Protein AF-A0A9X8VMH7-F1 (afdb_monomer)

Radius of gyration: 44.3 Å; Cα contacts (8 Å, |Δi|>4): 284; chains: 1; bounding box: 101×79×102 Å

Structure (mmCIF, N/CA/C/O backbone):
data_AF-A0A9X8VMH7-F1
#
_entry.id   AF-A0A9X8VMH7-F1
#
loop_
_atom_site.group_PDB
_atom_site.id
_atom_site.type_symbol
_atom_site.label_atom_id
_atom_site.label_alt_id
_atom_site.label_comp_id
_atom_site.label_asym_id
_atom_site.label_entity_id
_atom_site.label_seq_id
_atom_site.pdbx_PDB_ins_code
_atom_site.Cartn_x
_atom_site.Cartn_y
_atom_site.Cartn_z
_atom_site.occupancy
_atom_site.B_iso_or_equiv
_atom_site.auth_seq_id
_atom_site.auth_comp_id
_atom_site.auth_asym_id
_atom_site.auth_atom_id
_atom_site.pdbx_PDB_model_num
ATOM 1 N N . MET A 1 1 ? 57.564 14.400 10.736 1.00 52.72 1 MET A N 1
ATOM 2 C CA . MET A 1 1 ? 56.240 14.665 11.359 1.00 52.72 1 MET A CA 1
ATOM 3 C C . MET A 1 1 ? 55.939 13.750 12.547 1.00 52.72 1 MET A C 1
ATOM 5 O O . MET A 1 1 ? 55.392 14.249 13.519 1.00 52.72 1 MET A O 1
ATOM 9 N N . MET A 1 2 ? 56.330 12.467 12.530 1.00 54.72 2 MET A N 1
ATOM 10 C CA . MET A 1 2 ? 56.112 11.547 13.665 1.00 54.72 2 MET A CA 1
ATOM 11 C C . MET A 1 2 ? 56.965 11.857 14.913 1.00 54.72 2 MET A C 1
ATOM 13 O O . MET A 1 2 ? 56.503 11.637 16.031 1.00 54.72 2 MET A O 1
ATOM 17 N N . ASP A 1 3 ? 58.154 12.448 14.759 1.00 58.66 3 ASP A N 1
ATOM 18 C CA . ASP A 1 3 ? 59.008 12.795 15.911 1.00 58.66 3 ASP A CA 1
ATOM 19 C C . ASP A 1 3 ? 58.529 14.044 16.669 1.00 58.66 3 ASP A C 1
ATOM 21 O O . ASP A 1 3 ? 58.628 14.101 17.895 1.00 58.66 3 ASP A O 1
ATOM 25 N N . ASN A 1 4 ? 57.878 14.991 15.980 1.00 57.69 4 ASN A N 1
ATOM 26 C CA . ASN A 1 4 ? 57.238 16.148 16.622 1.00 57.69 4 ASN A CA 1
ATOM 27 C C . ASN A 1 4 ? 55.985 15.751 17.423 1.00 57.69 4 ASN A C 1
ATOM 29 O O . ASN A 1 4 ? 55.684 16.381 18.433 1.00 57.69 4 ASN A O 1
ATOM 33 N N . LEU A 1 5 ? 55.288 14.678 17.026 1.00 58.44 5 LEU A N 1
ATOM 34 C CA . LEU A 1 5 ? 54.174 14.101 17.792 1.00 58.44 5 LEU A CA 1
ATOM 35 C C . LEU A 1 5 ? 54.659 13.412 19.079 1.00 58.44 5 LEU A C 1
ATOM 37 O O . LEU A 1 5 ? 54.017 13.535 20.121 1.00 58.44 5 LEU A O 1
ATOM 41 N N . ARG A 1 6 ? 55.822 12.747 19.043 1.00 62.31 6 ARG A N 1
ATOM 42 C CA . ARG A 1 6 ? 56.441 12.136 20.234 1.00 62.31 6 ARG A CA 1
ATOM 43 C C . ARG A 1 6 ? 57.025 13.167 21.202 1.00 62.31 6 ARG A C 1
ATOM 45 O O . ARG A 1 6 ? 56.882 12.997 22.410 1.00 62.31 6 ARG A O 1
ATOM 52 N N . ALA A 1 7 ? 57.623 14.248 20.697 1.00 61.59 7 ALA A N 1
ATOM 53 C CA . ALA A 1 7 ? 58.115 15.343 21.535 1.00 61.59 7 ALA A CA 1
ATOM 54 C C . ALA A 1 7 ? 56.967 16.139 22.192 1.00 61.59 7 ALA A C 1
ATOM 56 O O . ALA A 1 7 ? 57.056 16.492 23.368 1.00 61.59 7 ALA A O 1
ATOM 57 N N . ALA A 1 8 ? 55.851 16.347 21.481 1.00 56.38 8 ALA A N 1
ATOM 58 C CA . ALA A 1 8 ? 54.661 17.009 22.023 1.00 56.38 8 ALA A CA 1
ATOM 59 C C . ALA A 1 8 ? 53.926 16.171 23.089 1.00 56.38 8 ALA A C 1
ATOM 61 O O . ALA A 1 8 ? 53.371 16.735 24.032 1.00 56.38 8 ALA A O 1
ATOM 62 N N . ALA A 1 9 ? 53.963 14.835 22.997 1.00 58.50 9 ALA A N 1
ATOM 63 C CA . ALA A 1 9 ? 53.326 13.926 23.959 1.00 58.50 9 ALA A CA 1
ATOM 64 C C . ALA A 1 9 ? 53.910 14.005 25.387 1.00 58.50 9 ALA A C 1
ATOM 66 O O . ALA A 1 9 ? 53.243 13.627 26.354 1.00 58.50 9 ALA A O 1
ATOM 67 N N . ASN A 1 10 ? 55.136 14.523 25.543 1.00 65.00 10 ASN A N 1
ATOM 68 C CA . ASN A 1 10 ? 55.777 14.707 26.848 1.00 65.00 10 ASN A CA 1
ATOM 69 C C . ASN A 1 10 ? 55.554 16.094 27.471 1.00 65.00 10 ASN A C 1
ATOM 71 O O . ASN A 1 10 ? 55.953 16.311 28.616 1.00 65.00 10 ASN A O 1
ATOM 75 N N . HIS A 1 11 ? 54.877 17.012 26.775 1.00 76.19 11 HIS A N 1
ATOM 76 C CA . HIS A 1 11 ? 54.548 18.324 27.321 1.00 76.19 11 HIS A CA 1
ATOM 77 C C . HIS A 1 11 ? 53.364 18.213 28.295 1.00 76.19 11 HIS A C 1
ATOM 79 O O . HIS A 1 11 ? 52.308 17.680 27.951 1.00 76.19 11 HIS A O 1
ATOM 85 N N . VAL A 1 12 ? 53.515 18.742 29.515 1.00 78.00 12 VAL A N 1
ATOM 86 C CA . VAL A 1 12 ? 52.496 18.669 30.587 1.00 78.00 12 VAL A CA 1
ATOM 87 C C . VAL A 1 12 ? 51.131 19.192 30.118 1.00 78.00 12 VAL A C 1
ATOM 89 O O . VAL A 1 12 ? 50.101 18.599 30.420 1.00 78.00 12 VAL A O 1
ATOM 92 N N . VAL A 1 13 ? 51.127 20.245 29.297 1.00 77.44 13 VAL A N 1
ATOM 93 C CA . VAL A 1 13 ? 49.917 20.843 28.708 1.00 77.44 13 VAL A CA 1
ATOM 94 C C . VAL A 1 13 ? 49.127 19.841 27.855 1.00 77.44 13 VAL A C 1
ATOM 96 O O . VAL A 1 13 ? 47.905 19.781 27.957 1.00 77.44 13 VAL A O 1
ATOM 99 N N . LEU A 1 14 ? 49.804 19.001 27.064 1.00 78.31 14 LEU A N 1
ATOM 100 C CA . LEU A 1 14 ? 49.136 18.003 26.226 1.00 78.31 14 LEU A CA 1
ATOM 101 C C . LEU A 1 14 ? 48.523 16.882 27.077 1.00 78.31 14 LEU A C 1
ATOM 103 O O . LEU A 1 14 ? 47.429 16.414 26.776 1.00 78.31 14 LEU A O 1
ATOM 107 N N . LYS A 1 15 ? 49.187 16.496 28.177 1.00 79.12 15 LYS A N 1
ATOM 108 C CA . LYS A 1 15 ? 48.654 15.519 29.142 1.00 79.12 15 LYS A CA 1
ATOM 109 C C . LYS A 1 15 ? 47.392 16.037 29.835 1.00 79.12 15 LYS A C 1
ATOM 111 O O . LYS A 1 15 ? 46.471 15.256 30.037 1.00 79.12 15 LYS A O 1
ATOM 116 N N . ILE A 1 16 ? 47.320 17.335 30.139 1.00 84.25 16 ILE A N 1
ATOM 117 C CA . ILE A 1 16 ? 46.121 17.968 30.716 1.00 84.25 16 ILE A CA 1
ATOM 118 C C . ILE A 1 16 ? 44.967 17.978 29.705 1.00 84.25 16 ILE A C 1
ATOM 120 O O . ILE A 1 16 ? 43.848 17.618 30.060 1.00 84.25 16 ILE A O 1
ATOM 124 N N . ILE A 1 17 ? 45.227 18.329 28.441 1.00 83.06 17 ILE A N 1
ATOM 125 C CA . ILE A 1 17 ? 44.200 18.317 27.383 1.00 83.06 17 ILE A CA 1
ATOM 126 C C . ILE A 1 17 ? 43.703 16.891 27.122 1.00 83.06 17 ILE A C 1
ATOM 128 O O . ILE A 1 17 ? 42.499 16.663 27.057 1.00 83.06 17 ILE A O 1
ATOM 132 N N . LEU A 1 18 ? 44.609 15.915 27.026 1.00 81.94 18 LEU A N 1
ATOM 133 C CA . LEU A 1 18 ? 44.241 14.514 26.833 1.00 81.94 18 LEU A CA 1
ATOM 134 C C . LEU A 1 18 ? 43.447 13.981 28.033 1.00 81.94 18 LEU A C 1
ATOM 136 O O . LEU A 1 18 ? 42.448 13.295 27.845 1.00 81.94 18 LEU A O 1
ATOM 140 N N . ALA A 1 19 ? 43.841 14.345 29.258 1.00 81.81 19 ALA A N 1
ATOM 141 C CA . ALA A 1 19 ? 43.100 14.007 30.468 1.00 81.81 19 ALA A CA 1
ATOM 142 C C . ALA A 1 19 ? 41.704 14.641 30.474 1.00 81.81 19 ALA A C 1
ATOM 144 O O . ALA A 1 19 ? 40.757 13.961 30.839 1.00 81.81 19 ALA A O 1
ATOM 145 N N . LEU A 1 20 ? 41.543 15.887 30.015 1.00 86.56 20 LEU A N 1
ATOM 146 C CA . LEU A 1 20 ? 40.235 16.538 29.872 1.00 86.56 20 LEU A CA 1
ATOM 147 C C . LEU A 1 20 ? 39.362 15.888 28.793 1.00 86.56 20 LEU A C 1
ATOM 149 O O . LEU A 1 20 ? 38.160 15.758 28.998 1.00 86.56 20 LEU A O 1
ATOM 153 N N . ILE A 1 21 ? 39.940 15.445 27.673 1.00 83.25 21 ILE A N 1
ATOM 154 C CA . ILE A 1 21 ? 39.213 14.702 26.631 1.00 83.25 21 ILE A CA 1
ATOM 155 C C . ILE A 1 21 ? 38.775 13.336 27.164 1.00 83.25 21 ILE A C 1
ATOM 157 O O . ILE A 1 21 ? 37.617 12.963 27.012 1.00 83.25 21 ILE A O 1
ATOM 161 N N . ILE A 1 22 ? 39.665 12.607 27.837 1.00 83.06 22 ILE A N 1
ATOM 162 C CA . ILE A 1 22 ? 39.338 11.318 28.457 1.00 83.06 22 ILE A CA 1
ATOM 163 C C . ILE A 1 22 ? 38.267 11.511 29.538 1.00 83.06 22 ILE A C 1
ATOM 165 O O . ILE A 1 22 ? 37.280 10.784 29.555 1.00 83.06 22 ILE A O 1
ATOM 169 N N . LEU A 1 23 ? 38.412 12.522 30.399 1.00 84.00 23 LEU A N 1
ATOM 170 C CA . LEU A 1 23 ? 37.440 12.846 31.442 1.00 84.00 23 LEU A CA 1
ATOM 171 C C . LEU A 1 23 ? 36.092 13.261 30.839 1.00 84.00 23 LEU A C 1
ATOM 173 O O . LEU A 1 23 ? 35.056 12.859 31.352 1.00 84.00 23 LEU A O 1
ATOM 177 N N . SER A 1 24 ? 36.099 13.994 29.723 1.00 80.62 24 SER A N 1
ATOM 178 C CA . SER A 1 24 ? 34.908 14.320 28.934 1.00 80.62 24 SER A CA 1
ATOM 179 C C . SER A 1 24 ? 34.228 13.059 28.402 1.00 80.62 24 SER A C 1
ATOM 181 O O . SER A 1 24 ? 33.032 12.899 28.608 1.00 80.62 24 SER A O 1
ATOM 183 N N . PHE A 1 25 ? 34.965 12.114 27.812 1.00 76.06 25 PHE A N 1
ATOM 184 C CA . PHE A 1 25 ? 34.417 10.833 27.344 1.00 76.06 25 PHE A CA 1
ATOM 185 C C . PHE A 1 25 ? 33.856 9.965 28.484 1.00 76.06 25 PHE A C 1
ATOM 187 O O . PHE A 1 25 ? 32.865 9.257 28.290 1.00 76.06 25 PHE A O 1
ATOM 194 N N . VAL A 1 26 ? 34.455 10.042 29.679 1.00 75.25 26 VAL A N 1
ATOM 195 C CA . VAL A 1 26 ? 33.976 9.353 30.889 1.00 75.25 26 VAL A CA 1
ATOM 196 C C . VAL A 1 26 ? 32.723 10.031 31.461 1.00 75.25 26 VAL A C 1
ATOM 198 O O . VAL A 1 26 ? 31.771 9.339 31.806 1.00 75.25 26 VAL A O 1
ATOM 201 N N . LEU A 1 27 ? 32.679 11.368 31.510 1.00 68.69 27 LEU A N 1
ATOM 202 C CA . LEU A 1 27 ? 31.535 12.154 32.004 1.00 68.69 27 LEU A CA 1
ATOM 203 C C . LEU A 1 27 ? 30.349 12.183 31.026 1.00 68.69 27 LEU A C 1
ATOM 205 O O . LEU A 1 27 ? 29.209 12.274 31.469 1.00 68.69 27 LEU A O 1
ATOM 209 N N . THR A 1 28 ? 30.594 12.091 29.715 1.00 64.50 28 THR A N 1
ATOM 210 C CA . THR A 1 28 ? 29.552 12.054 28.668 1.00 64.50 28 THR A CA 1
ATOM 211 C C . THR A 1 28 ? 29.065 10.638 28.342 1.00 64.50 28 THR A C 1
ATOM 213 O O . THR A 1 28 ? 28.121 10.479 27.573 1.00 64.50 28 THR A O 1
ATOM 216 N N . GLY A 1 29 ? 29.650 9.602 28.959 1.00 53.38 29 GLY A N 1
ATOM 217 C CA . GLY A 1 29 ? 29.079 8.252 28.964 1.00 53.38 29 GLY A CA 1
ATOM 218 C C . GLY A 1 29 ? 29.323 7.419 27.703 1.00 53.38 29 GLY A C 1
ATOM 219 O O . GLY A 1 29 ? 28.604 6.450 27.468 1.00 53.38 29 GLY A O 1
ATOM 220 N N . VAL A 1 30 ? 30.354 7.718 26.907 1.00 56.62 30 VAL A N 1
ATOM 221 C CA . VAL A 1 30 ? 30.644 6.963 25.667 1.00 56.62 30 VAL A CA 1
ATOM 222 C C . VAL A 1 30 ? 31.065 5.507 25.956 1.00 56.62 30 VAL A C 1
ATOM 224 O O . VAL A 1 30 ? 30.927 4.630 25.105 1.00 56.62 30 VAL A O 1
ATOM 227 N N . GLY A 1 31 ? 31.489 5.203 27.190 1.00 47.62 31 GLY A N 1
ATOM 228 C CA . GLY A 1 31 ? 31.756 3.835 27.653 1.00 47.62 31 GLY A CA 1
ATOM 229 C C . GLY A 1 31 ? 30.529 2.907 27.657 1.00 47.62 31 GLY A C 1
ATOM 230 O O . GLY A 1 31 ? 30.692 1.700 27.485 1.00 47.62 31 GLY A O 1
ATOM 231 N N . ASN A 1 32 ? 29.307 3.449 27.751 1.00 48.22 32 ASN A N 1
ATOM 232 C CA . ASN A 1 32 ? 28.074 2.651 27.666 1.00 48.22 32 ASN A CA 1
ATOM 233 C C . ASN A 1 32 ? 27.753 2.173 26.240 1.00 48.22 32 ASN A C 1
ATOM 235 O O . ASN A 1 32 ? 26.895 1.312 26.077 1.00 48.22 32 ASN A O 1
ATOM 239 N N . TYR A 1 33 ? 28.418 2.713 25.213 1.00 51.34 33 TYR A N 1
ATOM 240 C CA . TYR A 1 33 ? 28.199 2.309 23.820 1.00 51.34 33 TYR A CA 1
ATOM 241 C C . TYR A 1 33 ? 29.045 1.095 23.399 1.00 51.34 33 TYR A C 1
ATOM 243 O O . TYR A 1 33 ? 28.721 0.440 22.414 1.00 51.34 33 TYR A O 1
ATOM 251 N N . LEU A 1 34 ? 30.126 0.789 24.128 1.00 49.88 34 LEU A N 1
ATOM 252 C CA . LEU A 1 34 ? 31.075 -0.285 23.785 1.00 49.88 34 LEU A CA 1
ATOM 253 C C . LEU A 1 34 ? 30.975 -1.511 24.700 1.00 49.88 34 LEU A C 1
ATOM 255 O O . LEU A 1 34 ? 31.405 -2.597 24.320 1.00 49.88 34 LEU A O 1
ATOM 259 N N . ILE A 1 35 ? 30.395 -1.359 25.890 1.00 48.72 35 ILE A N 1
ATOM 260 C CA . ILE A 1 35 ? 30.172 -2.457 26.830 1.00 48.72 35 ILE A CA 1
ATOM 261 C C . ILE A 1 35 ? 28.667 -2.716 26.848 1.00 48.72 35 ILE A C 1
ATOM 263 O O . ILE A 1 35 ? 27.923 -2.029 27.542 1.00 48.72 35 ILE A O 1
ATOM 267 N N . GLY A 1 36 ? 28.226 -3.674 26.026 1.00 47.31 36 GLY A N 1
ATOM 268 C CA . GLY A 1 36 ? 26.832 -4.102 25.919 1.00 47.31 36 GLY A CA 1
ATOM 269 C C . GLY A 1 36 ? 26.253 -4.453 27.289 1.00 47.31 36 GLY A C 1
ATOM 270 O O . GLY A 1 36 ? 26.530 -5.516 27.843 1.00 47.31 36 GLY A O 1
ATOM 271 N N . GLY A 1 37 ? 25.470 -3.528 27.843 1.00 44.00 37 GLY A N 1
ATOM 272 C CA . GLY A 1 37 ? 24.767 -3.705 29.103 1.00 44.00 37 GLY A CA 1
ATOM 273 C C . GLY A 1 37 ? 23.714 -4.801 28.975 1.00 44.00 37 GLY A C 1
ATOM 274 O O . GLY A 1 37 ? 22.825 -4.739 28.129 1.00 44.00 37 GLY A O 1
ATOM 275 N N . SER A 1 38 ? 23.816 -5.806 29.841 1.00 49.62 38 SER A N 1
ATOM 276 C CA . SER A 1 38 ? 22.968 -6.995 29.926 1.00 49.62 38 SER A CA 1
ATOM 277 C C . SER A 1 38 ? 21.538 -6.682 30.399 1.00 49.62 38 SER A C 1
ATOM 279 O O . SER A 1 38 ? 21.150 -7.027 31.516 1.00 49.62 38 SER A O 1
ATOM 281 N N . GLY A 1 39 ? 20.755 -6.016 29.546 1.00 55.78 39 GLY A N 1
ATOM 282 C CA . GLY A 1 39 ? 19.341 -5.699 29.782 1.00 55.78 39 GLY A CA 1
ATOM 283 C C . GLY A 1 39 ? 18.625 -5.020 28.607 1.00 55.78 39 GLY A C 1
ATOM 284 O O . GLY A 1 39 ? 17.673 -4.281 28.835 1.00 55.78 39 GLY A O 1
ATOM 285 N N . ASP A 1 40 ? 19.078 -5.226 27.367 1.00 71.12 40 ASP A N 1
ATOM 286 C CA . ASP A 1 40 ? 18.669 -4.426 26.200 1.00 71.12 40 ASP A CA 1
ATOM 287 C C . ASP A 1 40 ? 17.410 -4.959 25.478 1.00 71.12 40 ASP A C 1
ATOM 289 O O . ASP A 1 40 ? 17.387 -5.189 24.267 1.00 71.12 40 ASP A O 1
ATOM 293 N N . TYR A 1 41 ? 16.336 -5.197 26.238 1.00 85.12 41 TYR A N 1
ATOM 294 C CA . TYR A 1 41 ? 15.034 -5.579 25.686 1.00 85.12 41 TYR A CA 1
ATOM 295 C C . TYR A 1 41 ? 14.057 -4.397 25.700 1.00 85.12 41 TYR A C 1
ATOM 297 O O . TYR A 1 41 ? 14.014 -3.603 26.637 1.00 85.12 41 TYR A O 1
ATOM 305 N N . ALA A 1 42 ? 13.255 -4.278 24.645 1.00 90.75 42 ALA A N 1
ATOM 306 C CA . ALA A 1 42 ? 12.178 -3.301 24.544 1.00 90.75 42 ALA A CA 1
ATOM 307 C C . ALA A 1 42 ? 10.957 -3.693 25.392 1.00 90.75 42 ALA A C 1
ATOM 309 O O . ALA A 1 42 ? 10.294 -2.823 25.951 1.00 90.75 42 ALA A O 1
ATOM 310 N N . ALA A 1 43 ? 10.663 -4.992 25.496 1.00 94.12 43 ALA A N 1
ATOM 311 C CA . ALA A 1 43 ? 9.609 -5.536 26.352 1.00 94.12 43 ALA A CA 1
ATOM 312 C C . ALA A 1 43 ? 9.872 -7.014 26.683 1.00 94.12 43 ALA A C 1
ATOM 314 O O . ALA A 1 43 ? 10.624 -7.695 25.985 1.00 94.12 43 ALA A O 1
ATOM 315 N N . LYS A 1 44 ? 9.249 -7.521 27.750 1.00 94.88 44 LYS A N 1
ATOM 316 C CA . LYS A 1 44 ? 9.268 -8.941 28.122 1.00 94.88 44 LYS A CA 1
ATOM 317 C C . LYS A 1 44 ? 7.834 -9.438 28.273 1.00 94.88 44 LYS A C 1
ATOM 319 O O . LYS A 1 44 ? 7.078 -8.885 29.065 1.00 94.88 44 LYS A O 1
ATOM 324 N N . VAL A 1 45 ? 7.481 -10.484 27.534 1.00 95.69 45 VAL A N 1
ATOM 325 C CA . VAL A 1 45 ? 6.124 -11.030 27.428 1.00 95.69 45 VAL A CA 1
ATOM 326 C C . VAL A 1 45 ? 6.161 -12.508 27.815 1.00 95.69 45 VAL A C 1
ATOM 328 O O . VAL A 1 45 ? 6.761 -13.329 27.124 1.00 95.69 45 VAL A O 1
ATOM 331 N N . ASN A 1 46 ? 5.563 -12.853 28.960 1.00 93.69 46 ASN A N 1
ATOM 332 C CA . ASN A 1 46 ? 5.518 -14.222 29.502 1.00 93.69 46 ASN A CA 1
ATOM 333 C C . ASN A 1 46 ? 6.880 -14.947 29.538 1.00 93.69 46 ASN A C 1
ATOM 335 O O . ASN A 1 46 ? 6.971 -16.146 29.296 1.00 93.69 46 ASN A O 1
ATOM 339 N N . GLY A 1 47 ? 7.961 -14.220 29.833 1.00 90.50 47 GLY A N 1
ATOM 340 C CA . GLY A 1 47 ? 9.308 -14.793 29.919 1.00 90.50 47 GLY A CA 1
ATOM 341 C C . GLY A 1 47 ? 10.162 -14.629 28.661 1.00 90.50 47 GLY A C 1
ATOM 342 O O . GLY A 1 47 ? 11.383 -14.618 28.795 1.00 90.50 47 GLY A O 1
ATOM 343 N N . GLN A 1 48 ? 9.558 -14.409 27.490 1.00 92.88 48 GLN A N 1
ATOM 344 C CA . GLN A 1 48 ? 10.262 -14.147 26.232 1.00 92.88 48 GLN A CA 1
ATOM 345 C C . GLN A 1 48 ? 10.495 -12.642 26.041 1.00 92.88 48 GLN A C 1
ATOM 347 O O . GLN A 1 48 ? 9.646 -11.824 26.391 1.00 92.88 48 GLN A O 1
ATOM 352 N N . THR A 1 49 ? 11.663 -12.259 25.533 1.00 94.44 49 THR A N 1
ATOM 353 C CA . THR A 1 49 ? 12.054 -10.853 25.362 1.00 94.44 49 THR A CA 1
ATOM 354 C C . THR A 1 49 ? 11.907 -10.400 23.915 1.00 94.44 49 THR A C 1
ATOM 356 O O . THR A 1 49 ? 12.290 -11.123 23.000 1.00 94.44 49 THR A O 1
ATOM 359 N N . ILE A 1 50 ? 11.400 -9.182 23.725 1.00 93.50 50 ILE A N 1
ATOM 360 C CA . ILE A 1 50 ? 11.504 -8.415 22.480 1.00 93.50 50 ILE A CA 1
ATOM 361 C C . ILE A 1 50 ? 12.764 -7.573 22.598 1.00 93.50 50 ILE A C 1
ATOM 363 O O . ILE A 1 50 ? 12.837 -6.702 23.464 1.00 93.50 50 ILE A O 1
ATOM 367 N N . GLU A 1 51 ? 13.761 -7.824 21.761 1.00 93.50 51 GLU A N 1
ATOM 368 C CA . GLU A 1 51 ? 15.026 -7.089 21.807 1.00 93.50 51 GLU A CA 1
ATOM 369 C C . GLU A 1 51 ? 14.853 -5.649 21.314 1.00 93.50 51 GLU A C 1
ATOM 371 O O . GLU A 1 51 ? 14.011 -5.354 20.460 1.00 93.50 51 GLU A O 1
ATOM 376 N N . ARG A 1 52 ? 15.680 -4.724 21.812 1.00 91.00 52 ARG A N 1
ATOM 377 C CA . ARG A 1 52 ? 15.654 -3.336 21.330 1.00 91.00 52 ARG A CA 1
ATOM 378 C C . ARG A 1 52 ? 15.982 -3.241 19.835 1.00 91.00 52 ARG A C 1
ATOM 380 O O . ARG A 1 52 ? 15.360 -2.443 19.135 1.00 91.00 52 ARG A O 1
ATOM 387 N N . ALA A 1 53 ? 16.876 -4.097 19.337 1.00 89.94 53 ALA A N 1
ATOM 388 C CA . ALA A 1 53 ? 17.204 -4.194 17.915 1.00 89.94 53 ALA A CA 1
ATOM 389 C C . ALA A 1 53 ? 15.985 -4.582 17.058 1.00 89.94 53 ALA A C 1
ATOM 391 O O . ALA A 1 53 ? 15.757 -3.984 16.008 1.00 89.94 53 ALA A O 1
ATOM 392 N N . GLN A 1 54 ? 15.159 -5.518 17.539 1.00 90.19 54 GLN A N 1
ATOM 393 C CA . GLN A 1 54 ? 13.930 -5.928 16.852 1.00 90.19 54 GLN A CA 1
ATOM 394 C C . GLN A 1 54 ? 12.921 -4.779 16.772 1.00 90.19 54 GLN A C 1
ATOM 396 O O . GLN A 1 54 ? 12.343 -4.541 15.712 1.00 90.19 54 GLN A O 1
ATOM 401 N N . LEU A 1 55 ? 12.739 -4.033 17.870 1.00 94.88 55 LEU A N 1
ATOM 402 C CA . LEU A 1 55 ? 11.882 -2.847 17.868 1.00 94.88 55 LEU A CA 1
ATOM 403 C C . LEU A 1 55 ? 12.396 -1.787 16.890 1.00 94.88 55 LEU A C 1
ATOM 405 O O . LEU A 1 55 ? 11.602 -1.213 16.150 1.00 94.88 55 LEU A O 1
ATOM 409 N N . GLU A 1 56 ? 13.702 -1.519 16.876 1.00 92.69 56 GLU A N 1
ATOM 410 C CA . GLU A 1 56 ? 14.272 -0.515 15.976 1.00 92.69 56 GLU A CA 1
ATOM 411 C C . GLU A 1 56 ? 14.098 -0.917 14.510 1.00 92.69 56 GLU A C 1
ATOM 413 O O . GLU A 1 56 ? 13.642 -0.112 13.703 1.00 92.69 56 GLU A O 1
ATOM 418 N N . GLN A 1 57 ? 14.365 -2.179 14.170 1.00 91.50 57 GLN A N 1
ATOM 419 C CA . GLN A 1 57 ? 14.175 -2.689 12.814 1.00 91.50 57 GLN A CA 1
ATOM 420 C C . GLN A 1 57 ? 12.708 -2.606 12.367 1.00 91.50 57 GLN A C 1
ATOM 422 O O . GLN A 1 57 ? 12.422 -2.151 11.255 1.00 91.50 57 GLN A O 1
ATOM 427 N N . ALA A 1 58 ? 11.771 -3.008 13.230 1.00 92.38 58 ALA A N 1
ATOM 428 C CA . ALA A 1 58 ? 10.342 -2.926 12.939 1.00 92.38 58 ALA A CA 1
ATOM 429 C C . ALA A 1 58 ? 9.881 -1.467 12.785 1.00 92.38 58 ALA A C 1
ATOM 431 O O . ALA A 1 58 ? 9.125 -1.146 11.869 1.00 92.38 58 ALA A O 1
ATOM 432 N N . PHE A 1 59 ? 10.389 -0.566 13.628 1.00 95.69 59 PHE A N 1
ATOM 433 C CA . PHE A 1 59 ? 10.074 0.857 13.569 1.00 95.69 59 PHE A CA 1
ATOM 434 C C . PHE A 1 59 ? 10.584 1.508 12.281 1.00 95.69 59 PHE A C 1
ATOM 436 O O . PHE A 1 59 ? 9.840 2.247 11.640 1.00 95.69 59 PHE A O 1
ATOM 443 N N . GLN A 1 60 ? 11.816 1.205 11.862 1.00 93.25 60 GLN A N 1
ATOM 444 C CA . GLN A 1 60 ? 12.346 1.704 10.591 1.00 93.25 60 GLN A CA 1
ATOM 445 C C . GLN A 1 60 ? 11.565 1.147 9.396 1.00 93.25 60 GLN A C 1
ATOM 447 O O . GLN A 1 60 ? 11.279 1.891 8.463 1.00 93.25 60 GLN A O 1
ATOM 452 N N . SER A 1 61 ? 11.155 -0.123 9.445 1.00 91.25 61 SER A N 1
ATOM 453 C CA . SER A 1 61 ? 10.347 -0.740 8.384 1.00 91.25 61 SER A CA 1
ATOM 454 C C . SER A 1 61 ? 8.979 -0.062 8.242 1.00 91.25 61 SER A C 1
ATOM 456 O O . SER A 1 61 ? 8.575 0.291 7.134 1.00 91.25 61 SER A O 1
ATOM 458 N N . GLU A 1 62 ? 8.291 0.193 9.360 1.00 93.19 62 GLU A N 1
ATOM 459 C CA . GLU A 1 62 ? 7.001 0.894 9.356 1.00 93.19 62 GLU A CA 1
ATOM 460 C C . GLU A 1 62 ? 7.157 2.354 8.908 1.00 93.19 62 GLU A C 1
ATOM 462 O O . GLU A 1 62 ? 6.355 2.859 8.122 1.00 93.19 62 GLU A O 1
ATOM 467 N N . ARG A 1 63 ? 8.243 3.019 9.319 1.00 93.19 63 ARG A N 1
ATOM 468 C CA . ARG A 1 63 ? 8.592 4.363 8.849 1.00 93.19 63 ARG A CA 1
ATOM 469 C C . ARG A 1 63 ? 8.788 4.398 7.333 1.00 93.19 63 ARG A C 1
ATOM 471 O O . ARG A 1 63 ? 8.213 5.261 6.675 1.00 93.19 63 ARG A O 1
ATOM 478 N N . SER A 1 64 ? 9.573 3.475 6.775 1.00 91.62 64 SER A N 1
ATOM 479 C CA . SER A 1 64 ? 9.814 3.385 5.329 1.00 91.62 64 SER A CA 1
ATOM 480 C C . SER A 1 64 ? 8.524 3.123 4.556 1.00 91.62 64 SER A C 1
ATOM 482 O O . SER A 1 64 ? 8.276 3.774 3.543 1.00 91.62 64 SER A O 1
ATOM 484 N N . ARG A 1 65 ? 7.663 2.237 5.064 1.00 90.62 65 ARG A N 1
ATOM 485 C CA . ARG A 1 65 ? 6.345 1.967 4.481 1.00 90.62 65 ARG A CA 1
ATOM 486 C C . ARG A 1 65 ? 5.454 3.212 4.480 1.00 90.62 65 ARG A C 1
ATOM 488 O O . ARG A 1 65 ? 4.873 3.550 3.450 1.00 90.62 65 ARG A O 1
ATOM 495 N N . MET A 1 66 ? 5.379 3.923 5.605 1.00 92.69 66 MET A N 1
ATOM 496 C CA . MET A 1 66 ? 4.613 5.169 5.716 1.00 92.69 66 MET A CA 1
ATOM 497 C C . MET A 1 66 ? 5.154 6.256 4.786 1.00 92.69 66 MET A C 1
ATOM 499 O O . MET A 1 66 ? 4.376 6.955 4.140 1.00 92.69 66 MET A O 1
ATOM 503 N N . GLN A 1 67 ? 6.477 6.364 4.661 1.00 92.44 67 GLN A N 1
ATOM 504 C CA . GLN A 1 67 ? 7.121 7.292 3.736 1.00 92.44 67 GLN A CA 1
ATOM 505 C C . GLN A 1 67 ? 6.781 6.971 2.274 1.00 92.44 67 GLN A C 1
ATOM 507 O O . GLN A 1 67 ? 6.497 7.885 1.506 1.00 92.44 67 GLN A O 1
ATOM 512 N N . GLN A 1 68 ? 6.759 5.693 1.886 1.00 91.44 68 GLN A N 1
ATOM 513 C CA . GLN A 1 68 ? 6.370 5.280 0.532 1.00 91.44 68 GLN A CA 1
ATOM 514 C C . GLN A 1 68 ? 4.894 5.565 0.227 1.00 91.44 68 GLN A C 1
ATOM 516 O O . GLN A 1 68 ? 4.567 5.922 -0.901 1.00 91.44 68 GLN A O 1
ATOM 521 N N . GLN A 1 69 ? 4.006 5.421 1.214 1.00 91.81 69 GLN A N 1
ATOM 522 C CA . GLN A 1 69 ? 2.568 5.627 1.030 1.00 91.81 69 GLN A CA 1
ATOM 523 C C . GLN A 1 69 ? 2.166 7.110 1.042 1.00 91.81 69 GLN A C 1
ATOM 525 O O . GLN A 1 69 ? 1.289 7.514 0.282 1.00 91.81 69 GLN A O 1
ATOM 530 N N . LEU A 1 70 ? 2.771 7.913 1.922 1.00 91.75 70 LEU A N 1
ATOM 531 C CA . LEU A 1 70 ? 2.387 9.311 2.154 1.00 91.75 70 LEU A CA 1
ATOM 532 C C . LEU A 1 70 ? 3.286 10.325 1.427 1.00 91.75 70 LEU A C 1
ATOM 534 O O . LEU A 1 70 ? 2.909 11.493 1.318 1.00 91.75 70 LEU A O 1
ATOM 538 N N . GLY A 1 71 ? 4.460 9.908 0.942 1.00 90.56 71 GLY A N 1
ATOM 539 C CA . GLY A 1 71 ? 5.408 10.778 0.246 1.00 90.56 71 GLY A CA 1
ATOM 540 C C . GLY A 1 71 ? 5.774 12.009 1.076 1.00 90.56 71 GLY A C 1
ATOM 541 O O . GLY A 1 71 ? 6.104 11.902 2.259 1.00 90.56 71 GLY A O 1
ATOM 542 N N . ASP A 1 72 ? 5.660 13.193 0.475 1.00 87.69 72 ASP A N 1
ATOM 543 C CA . ASP A 1 72 ? 6.039 14.469 1.095 1.00 87.69 72 ASP A CA 1
ATOM 544 C C . ASP A 1 72 ? 5.229 14.812 2.356 1.00 87.69 72 ASP A C 1
ATOM 546 O O . ASP A 1 72 ? 5.740 15.477 3.261 1.00 87.69 72 ASP A O 1
ATOM 550 N N . GLN A 1 73 ? 3.995 14.307 2.479 1.00 89.56 73 GLN A N 1
ATOM 551 C CA . GLN A 1 73 ? 3.176 14.507 3.681 1.00 89.56 73 GLN A CA 1
ATOM 552 C C . GLN A 1 73 ? 3.798 13.834 4.910 1.00 89.56 73 GLN A C 1
ATOM 554 O O . GLN A 1 73 ? 3.621 14.301 6.037 1.00 89.56 73 GLN A O 1
ATOM 559 N N . PHE A 1 74 ? 4.572 12.762 4.704 1.00 92.44 74 PHE A N 1
ATOM 560 C CA . PHE A 1 74 ? 5.267 12.089 5.791 1.00 92.44 74 PHE A CA 1
ATOM 561 C C . PHE A 1 74 ? 6.306 12.997 6.453 1.00 92.44 74 PHE A C 1
ATOM 563 O O . PHE A 1 74 ? 6.452 12.950 7.669 1.00 92.44 74 PHE A O 1
ATOM 570 N N . SER A 1 75 ? 6.993 13.856 5.694 1.00 87.75 75 SER A N 1
ATOM 571 C CA . SER A 1 75 ? 8.029 14.753 6.226 1.00 87.75 75 SER A CA 1
ATOM 572 C C . SER A 1 75 ? 7.470 15.744 7.253 1.00 87.75 75 SER A C 1
ATOM 574 O O . SER A 1 75 ? 8.104 15.988 8.279 1.00 87.75 75 SER A O 1
ATOM 576 N N . ALA A 1 76 ? 6.257 16.259 7.023 1.00 87.31 76 ALA A N 1
ATOM 577 C CA . ALA A 1 76 ? 5.570 17.147 7.961 1.00 87.31 76 ALA A CA 1
ATOM 578 C C . ALA A 1 76 ? 5.175 16.426 9.264 1.00 87.31 76 ALA A C 1
ATOM 580 O O . ALA A 1 76 ? 5.310 16.986 10.351 1.00 87.31 76 ALA A O 1
ATOM 581 N N . LEU A 1 77 ? 4.736 15.165 9.168 1.00 88.50 77 LEU A N 1
ATOM 582 C CA . LEU A 1 77 ? 4.394 14.335 10.329 1.00 88.50 77 LEU A CA 1
ATOM 583 C C . LEU A 1 77 ? 5.638 13.862 11.090 1.00 88.50 77 LEU A C 1
ATOM 585 O O . LEU A 1 77 ? 5.650 13.854 12.318 1.00 88.50 77 LEU A O 1
ATOM 589 N N . ALA A 1 78 ? 6.700 13.498 10.373 1.00 88.25 78 ALA A N 1
ATOM 590 C CA . ALA A 1 78 ? 7.943 12.996 10.944 1.00 88.25 78 ALA A CA 1
ATOM 591 C C . ALA A 1 78 ? 8.709 14.060 11.742 1.00 88.25 78 ALA A C 1
ATOM 593 O O . ALA A 1 78 ? 9.460 13.710 12.650 1.00 88.25 78 ALA A O 1
ATOM 594 N N . GLY A 1 79 ? 8.500 15.346 11.434 1.00 86.31 79 GLY A N 1
ATOM 595 C CA . GLY A 1 79 ? 9.018 16.462 12.230 1.00 86.31 79 GLY A CA 1
ATOM 596 C C . GLY A 1 79 ? 8.347 16.616 13.600 1.00 86.31 79 GLY A C 1
ATOM 597 O O . GLY A 1 79 ? 8.868 17.323 14.458 1.00 86.31 79 GLY A O 1
ATOM 598 N N . ASN A 1 80 ? 7.210 15.954 13.836 1.00 91.25 80 ASN A N 1
ATOM 599 C CA . ASN A 1 80 ? 6.538 15.948 15.129 1.00 91.25 80 ASN A CA 1
ATOM 600 C C . ASN A 1 80 ? 7.049 14.781 15.991 1.00 91.25 80 ASN A C 1
ATOM 602 O O . ASN A 1 80 ? 6.720 13.615 15.758 1.00 91.25 80 ASN A O 1
ATOM 606 N N . GLU A 1 81 ? 7.819 15.092 17.036 1.00 89.75 81 GLU A N 1
ATOM 607 C CA . GLU A 1 81 ? 8.358 14.078 17.952 1.00 89.75 81 GLU A CA 1
ATOM 608 C C . GLU A 1 81 ? 7.262 13.229 18.615 1.00 89.75 81 GLU A C 1
ATOM 610 O O . GLU A 1 81 ? 7.424 12.017 18.771 1.00 89.75 81 GLU A O 1
ATOM 615 N N . GLY A 1 82 ? 6.121 13.832 18.964 1.00 92.94 82 GLY A N 1
ATOM 616 C CA . GLY A 1 82 ? 4.991 13.130 19.573 1.00 92.94 82 GLY A CA 1
ATOM 617 C C . GLY A 1 82 ? 4.406 12.058 18.653 1.00 92.94 82 GLY A C 1
ATOM 618 O O . GLY A 1 82 ? 4.120 10.946 19.106 1.00 92.94 82 GLY A O 1
ATOM 619 N N . TYR A 1 83 ? 4.313 12.361 17.356 1.00 93.12 83 TYR A N 1
ATOM 620 C CA . TYR A 1 83 ? 3.887 11.404 16.335 1.00 93.12 83 TYR A CA 1
ATOM 621 C C . TYR A 1 83 ? 4.871 10.233 16.222 1.00 93.12 83 TYR A C 1
ATOM 623 O O . TYR A 1 83 ? 4.460 9.073 16.298 1.00 93.12 83 TYR A O 1
ATOM 631 N N . MET A 1 84 ? 6.177 10.509 16.139 1.00 92.94 84 MET A N 1
ATOM 632 C CA . MET A 1 84 ? 7.193 9.452 16.038 1.00 92.94 84 MET A CA 1
ATOM 633 C C . MET A 1 84 ? 7.242 8.559 17.288 1.00 92.94 84 MET A C 1
ATOM 635 O O . MET A 1 84 ? 7.411 7.343 17.178 1.00 92.94 84 MET A O 1
ATOM 639 N N . GLN A 1 85 ? 7.037 9.128 18.479 1.00 93.56 85 GLN A N 1
ATOM 640 C CA . GLN A 1 85 ? 6.931 8.359 19.723 1.00 93.56 85 GLN A CA 1
ATOM 641 C C . GLN A 1 85 ? 5.675 7.483 19.757 1.00 93.56 85 GLN A C 1
ATOM 643 O O . GLN A 1 85 ? 5.728 6.336 20.206 1.00 93.56 85 GLN A O 1
ATOM 648 N N . GLN A 1 86 ? 4.539 7.991 19.272 1.00 94.56 86 GLN A N 1
ATOM 649 C CA . GLN A 1 86 ? 3.317 7.199 19.156 1.00 94.56 86 GLN A CA 1
ATOM 650 C C . GLN A 1 86 ? 3.486 6.043 18.169 1.00 94.56 86 GLN A C 1
ATOM 652 O O . GLN A 1 86 ? 3.132 4.916 18.510 1.00 94.56 86 GLN A O 1
ATOM 657 N N . MET A 1 87 ? 4.084 6.296 17.004 1.00 94.88 87 MET A N 1
ATOM 658 C CA . MET A 1 87 ? 4.405 5.258 16.025 1.00 94.88 87 MET A CA 1
ATOM 659 C C . MET A 1 87 ? 5.287 4.169 16.647 1.00 94.88 87 MET A C 1
ATOM 661 O O . MET A 1 87 ? 4.974 2.986 16.546 1.00 94.88 87 MET A O 1
ATOM 665 N N . ARG A 1 88 ? 6.346 4.543 17.377 1.00 95.50 88 ARG A N 1
ATOM 666 C CA . ARG A 1 88 ? 7.208 3.572 18.069 1.00 95.50 88 ARG A CA 1
ATOM 667 C C . ARG A 1 88 ? 6.439 2.734 19.097 1.00 95.50 88 ARG A C 1
ATOM 669 O O . ARG A 1 88 ? 6.664 1.529 19.181 1.00 95.50 88 ARG A O 1
ATOM 676 N N . ARG A 1 89 ? 5.519 3.341 19.861 1.00 95.81 89 ARG A N 1
ATOM 677 C CA . ARG A 1 89 ? 4.646 2.610 20.802 1.00 95.81 89 ARG A CA 1
ATOM 678 C C . ARG A 1 89 ? 3.702 1.644 20.089 1.00 95.81 89 ARG A C 1
ATOM 680 O O . ARG A 1 89 ? 3.521 0.533 20.571 1.00 95.81 89 ARG A O 1
ATOM 687 N N . GLN A 1 90 ? 3.128 2.045 18.955 1.00 96.44 90 GLN A N 1
ATOM 688 C CA . GLN A 1 90 ? 2.264 1.179 18.146 1.00 96.44 90 GLN A CA 1
ATOM 689 C C . GLN A 1 90 ? 3.034 -0.031 17.612 1.00 96.44 90 GLN A C 1
ATOM 691 O O . GLN A 1 90 ? 2.568 -1.156 17.758 1.00 96.44 90 GLN A O 1
ATOM 696 N N . VAL A 1 91 ? 4.245 0.183 17.090 1.00 97.44 91 VAL A N 1
ATOM 697 C CA . VAL A 1 91 ? 5.120 -0.905 16.631 1.00 97.44 91 VAL A CA 1
ATOM 698 C C . VAL A 1 91 ? 5.480 -1.847 17.783 1.00 97.44 91 VAL A C 1
ATOM 700 O O . VAL A 1 91 ? 5.404 -3.062 17.626 1.00 97.44 91 VAL A O 1
ATOM 703 N N . LEU A 1 92 ? 5.816 -1.317 18.966 1.00 96.94 92 LEU A N 1
ATOM 704 C CA . LEU A 1 92 ? 6.067 -2.153 20.143 1.00 96.94 92 LEU A CA 1
ATOM 705 C C . LEU A 1 92 ? 4.830 -2.971 20.541 1.00 96.94 92 LEU A C 1
ATOM 707 O O . LEU A 1 92 ? 4.965 -4.161 20.812 1.00 96.94 92 LEU A O 1
ATOM 711 N N . SER A 1 93 ? 3.639 -2.362 20.544 1.00 97.25 93 SER A N 1
ATOM 712 C CA . SER A 1 93 ? 2.381 -3.071 20.815 1.00 97.25 93 SER A CA 1
ATOM 713 C C . SER A 1 93 ? 2.170 -4.212 19.826 1.00 97.25 93 SER A C 1
ATOM 715 O O . SER A 1 93 ? 1.913 -5.333 20.240 1.00 97.25 93 SER A O 1
ATOM 717 N N . GLN A 1 94 ? 2.386 -3.965 18.533 1.00 94.12 94 GLN A N 1
ATOM 718 C CA . GLN A 1 94 ? 2.251 -4.989 17.501 1.00 94.12 94 GLN A CA 1
ATOM 719 C C . GLN A 1 94 ? 3.2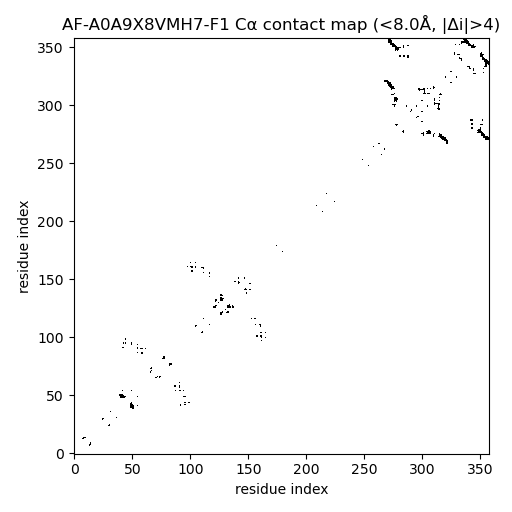38 -6.151 17.696 1.00 94.12 94 GLN A C 1
ATOM 721 O O . GLN A 1 94 ? 2.879 -7.309 17.492 1.00 94.12 94 GLN A O 1
ATOM 726 N N . LEU A 1 95 ? 4.478 -5.874 18.116 1.00 94.38 95 LEU A N 1
ATOM 727 C CA . LEU A 1 95 ? 5.450 -6.923 18.447 1.00 94.38 95 LEU A CA 1
ATOM 728 C C . LEU A 1 95 ? 5.014 -7.746 19.668 1.00 94.38 95 LEU A C 1
ATOM 730 O O . LEU A 1 95 ? 5.182 -8.966 19.669 1.00 94.38 95 LEU A O 1
ATOM 734 N N . ILE A 1 96 ? 4.441 -7.096 20.686 1.00 96.44 96 ILE A N 1
ATOM 735 C CA . ILE A 1 96 ? 3.878 -7.766 21.866 1.00 96.44 96 ILE A CA 1
ATOM 736 C C . ILE A 1 96 ? 2.701 -8.658 21.458 1.00 96.44 96 ILE A C 1
ATOM 738 O O . ILE A 1 96 ? 2.689 -9.835 21.814 1.00 96.44 96 ILE A O 1
ATOM 742 N N . ASP A 1 97 ? 1.763 -8.138 20.669 1.00 93.25 97 ASP A N 1
ATOM 743 C CA . ASP A 1 97 ? 0.580 -8.871 20.212 1.00 93.25 97 ASP A CA 1
ATOM 744 C C . ASP A 1 97 ? 0.972 -10.088 19.365 1.00 93.25 97 ASP A C 1
ATOM 746 O O . ASP A 1 97 ? 0.495 -11.197 19.604 1.00 93.25 97 ASP A O 1
ATOM 750 N N . ASN A 1 98 ? 1.920 -9.922 18.438 1.00 90.31 98 ASN A N 1
ATOM 751 C CA . ASN A 1 98 ? 2.453 -11.025 17.637 1.00 90.31 98 ASN A CA 1
ATOM 752 C C . ASN A 1 98 ? 3.116 -12.108 18.501 1.00 90.31 98 ASN A C 1
ATOM 754 O O . ASN A 1 98 ? 2.975 -13.296 18.210 1.00 90.31 98 ASN A O 1
ATOM 758 N N . MET A 1 99 ? 3.825 -11.719 19.565 1.00 92.19 99 MET A N 1
ATOM 759 C CA . MET A 1 99 ? 4.438 -12.663 20.501 1.00 92.19 99 MET A CA 1
ATOM 760 C C . MET A 1 99 ? 3.392 -13.411 21.329 1.00 92.19 99 MET A C 1
ATOM 762 O O . MET A 1 99 ? 3.519 -14.617 21.527 1.00 92.19 99 MET A O 1
ATOM 766 N N . LEU A 1 100 ? 2.347 -12.720 21.789 1.00 93.75 100 LEU A N 1
ATOM 767 C CA . LEU A 1 100 ? 1.234 -13.340 22.509 1.00 93.75 100 LEU A CA 1
ATOM 768 C C . LEU A 1 100 ? 0.479 -14.338 21.625 1.00 93.75 100 LEU A C 1
ATOM 770 O O . LEU A 1 100 ? 0.172 -15.439 22.083 1.00 93.75 100 LEU A O 1
ATOM 774 N N . LEU A 1 101 ? 0.222 -13.982 20.363 1.00 90.94 101 LEU A N 1
ATOM 775 C CA . LEU A 1 101 ? -0.423 -14.868 19.392 1.00 90.94 101 LEU A CA 1
ATOM 776 C C . LEU A 1 101 ? 0.426 -16.108 19.100 1.00 90.94 101 LEU A C 1
ATOM 778 O O . LEU A 1 101 ? -0.107 -17.214 19.142 1.00 90.94 101 LEU A O 1
ATOM 782 N N . ASP A 1 102 ? 1.738 -15.956 18.898 1.00 89.75 102 ASP A N 1
ATOM 783 C CA . ASP A 1 102 ? 2.654 -17.087 18.693 1.00 89.75 102 ASP A CA 1
ATOM 784 C C . ASP A 1 102 ? 2.691 -18.022 19.915 1.00 89.75 102 ASP A C 1
ATOM 786 O O . ASP A 1 102 ? 2.580 -19.244 19.787 1.00 89.75 102 ASP A O 1
ATOM 790 N N . GLN A 1 103 ? 2.769 -17.461 21.126 1.00 92.38 103 GLN A N 1
ATOM 791 C CA . GLN A 1 103 ? 2.717 -18.239 22.367 1.00 92.38 103 GLN A CA 1
ATOM 792 C C . GLN A 1 103 ? 1.384 -18.979 22.525 1.00 92.38 103 GLN A C 1
ATOM 794 O O . GLN A 1 103 ? 1.361 -20.143 22.936 1.00 92.38 103 GLN A O 1
ATOM 799 N N . TYR A 1 104 ? 0.271 -18.325 22.192 1.00 92.06 104 TYR A N 1
ATOM 800 C CA . TYR A 1 104 ? -1.053 -18.928 22.280 1.00 92.06 104 TYR A CA 1
ATOM 801 C C . TYR A 1 104 ? -1.253 -20.025 21.230 1.00 92.06 104 TYR A C 1
ATOM 803 O O . TYR A 1 104 ? -1.719 -21.111 21.570 1.00 92.06 104 TYR A O 1
ATOM 811 N N . ALA A 1 105 ? -0.818 -19.799 19.990 1.00 91.44 105 ALA A N 1
ATOM 812 C CA . ALA A 1 105 ? -0.841 -20.803 18.935 1.00 91.44 105 ALA A CA 1
ATOM 813 C C . ALA A 1 105 ? -0.041 -22.055 19.322 1.00 91.44 105 ALA A C 1
ATOM 815 O O . ALA A 1 105 ? -0.551 -23.171 19.211 1.00 91.44 105 ALA A O 1
ATOM 816 N N . LYS A 1 106 ? 1.170 -21.874 19.871 1.00 91.00 106 LYS A N 1
ATOM 817 C CA . LYS A 1 106 ? 1.995 -22.970 20.409 1.00 91.00 106 LYS A CA 1
ATOM 818 C C . LYS A 1 106 ? 1.287 -23.722 21.531 1.00 91.00 106 LYS A C 1
ATOM 820 O O . LYS 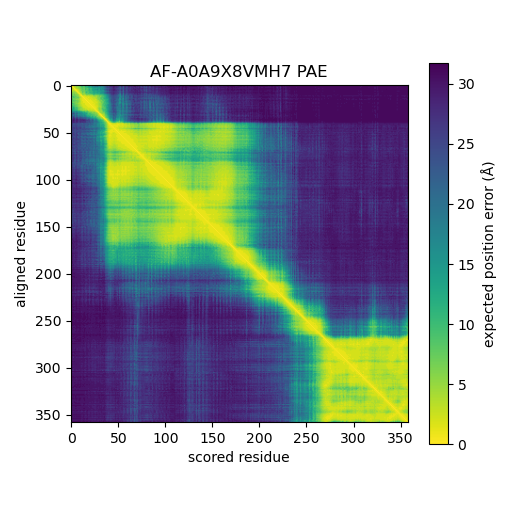A 1 106 ? 1.308 -24.949 21.546 1.00 91.00 106 LYS A O 1
ATOM 825 N N . LYS A 1 107 ? 0.624 -23.008 22.448 1.00 92.69 107 LYS A N 1
ATOM 826 C CA . LYS A 1 107 ? -0.164 -23.616 23.532 1.00 92.69 107 LYS A CA 1
ATOM 827 C C . LYS A 1 107 ? -1.338 -24.449 23.004 1.00 92.69 107 LYS A C 1
ATOM 829 O O . LYS A 1 107 ? -1.651 -25.478 23.592 1.00 92.69 107 LYS A O 1
ATOM 834 N N . LEU A 1 108 ? -1.973 -24.016 21.916 1.00 91.00 108 LEU A N 1
ATOM 835 C CA . LEU A 1 108 ? -3.045 -24.753 21.243 1.00 91.00 108 LEU A CA 1
ATOM 836 C C . LEU A 1 108 ? -2.535 -25.908 20.362 1.00 91.00 108 LEU A C 1
ATOM 838 O O . LEU A 1 108 ? -3.345 -26.666 19.836 1.00 91.00 108 LEU A O 1
ATOM 842 N N . GLY A 1 109 ? -1.217 -26.049 20.184 1.00 91.44 109 GLY A N 1
ATOM 843 C CA . GLY A 1 109 ? -0.634 -27.035 19.274 1.00 91.44 109 GLY A CA 1
ATOM 844 C C . GLY A 1 109 ? -0.902 -26.730 17.797 1.00 91.44 109 GLY A C 1
ATOM 845 O O . GLY A 1 109 ? -0.864 -27.640 16.971 1.00 91.44 109 GLY A O 1
ATOM 846 N N . LEU A 1 110 ? -1.194 -25.470 17.457 1.00 90.62 110 LEU A N 1
ATOM 847 C CA . LEU A 1 110 ? -1.419 -25.049 16.078 1.00 90.62 110 LEU A CA 1
ATOM 848 C C . LEU A 1 110 ? -0.085 -24.928 15.344 1.00 90.62 110 LEU A C 1
ATOM 850 O O . LEU A 1 110 ? 0.857 -24.291 15.818 1.00 90.62 110 LEU A O 1
ATOM 854 N N . ALA A 1 111 ? -0.023 -25.528 14.162 1.00 89.75 111 ALA A N 1
ATOM 855 C CA . ALA A 1 111 ? 1.122 -25.458 13.276 1.00 89.75 111 ALA A CA 1
ATOM 856 C C . ALA A 1 111 ? 0.651 -25.487 11.823 1.00 89.75 111 ALA A C 1
ATOM 858 O O . ALA A 1 111 ? -0.373 -26.082 11.491 1.00 89.75 111 ALA A O 1
ATOM 859 N N . VAL A 1 112 ? 1.444 -24.870 10.953 1.00 92.12 112 VAL A N 1
ATOM 860 C CA . VAL A 1 112 ? 1.243 -24.902 9.505 1.00 92.12 112 VAL A CA 1
ATOM 861 C C . VAL A 1 112 ? 2.344 -25.761 8.905 1.00 92.12 112 VAL A C 1
ATOM 863 O O . VAL A 1 112 ? 3.522 -25.557 9.205 1.00 92.12 112 VAL A O 1
ATOM 866 N N . SER A 1 113 ? 1.958 -26.738 8.090 1.00 94.50 113 SER A N 1
ATOM 867 C CA . SER A 1 113 ? 2.875 -27.652 7.404 1.00 94.50 113 SER A CA 1
ATOM 868 C C . SER A 1 113 ? 3.622 -26.969 6.256 1.00 94.50 113 SER A C 1
ATOM 870 O O . SER A 1 113 ? 3.176 -25.966 5.699 1.00 94.50 113 SER A O 1
ATOM 872 N N . ASP A 1 114 ? 4.752 -27.547 5.856 1.00 94.50 114 ASP A N 1
ATOM 873 C CA . ASP A 1 114 ? 5.557 -27.032 4.742 1.00 94.50 114 ASP A CA 1
ATOM 874 C C . ASP A 1 114 ? 4.781 -27.046 3.423 1.00 94.50 114 ASP A C 1
ATOM 876 O O . ASP A 1 114 ? 4.940 -26.150 2.596 1.00 94.50 114 ASP A O 1
ATOM 880 N N . ASP A 1 115 ? 3.902 -28.029 3.234 1.00 95.94 115 ASP A N 1
ATOM 881 C CA . ASP A 1 115 ? 3.076 -28.126 2.034 1.00 95.94 115 ASP A CA 1
ATOM 882 C C . ASP A 1 115 ? 1.982 -27.056 2.004 1.00 95.94 115 ASP A C 1
ATOM 884 O O . ASP A 1 115 ? 1.753 -26.462 0.954 1.00 95.94 115 ASP A O 1
ATOM 888 N N . GLN A 1 116 ? 1.391 -26.700 3.151 1.00 94.38 116 GLN A N 1
ATOM 889 C CA . GLN A 1 116 ? 0.484 -25.547 3.235 1.00 94.38 116 GLN A CA 1
ATOM 890 C C . GLN A 1 116 ? 1.197 -24.231 2.900 1.00 94.38 116 GLN A C 1
ATOM 892 O O . GLN A 1 116 ? 0.614 -23.373 2.238 1.00 94.38 116 GLN A O 1
ATOM 897 N N . ILE A 1 117 ? 2.462 -24.076 3.305 1.00 95.44 117 ILE A N 1
ATOM 898 C CA . ILE A 1 117 ? 3.273 -22.909 2.932 1.00 95.44 117 ILE A CA 1
ATOM 899 C C . ILE A 1 117 ? 3.512 -22.907 1.423 1.00 95.44 117 ILE A C 1
ATOM 901 O O . ILE A 1 117 ? 3.241 -21.899 0.776 1.00 95.44 117 ILE A O 1
ATOM 905 N N . LYS A 1 118 ? 3.963 -24.025 0.836 1.00 94.69 118 LYS A N 1
ATOM 906 C CA . LYS A 1 118 ? 4.166 -24.137 -0.621 1.00 94.69 118 LYS A CA 1
ATOM 907 C C . LYS A 1 118 ? 2.890 -23.812 -1.391 1.00 94.69 118 LYS A C 1
ATOM 909 O O . LYS A 1 118 ? 2.947 -23.076 -2.374 1.00 94.69 118 LYS A O 1
ATOM 914 N N . ASP A 1 119 ? 1.752 -24.326 -0.939 1.00 95.19 119 ASP A N 1
ATOM 915 C CA . ASP A 1 119 ? 0.452 -24.058 -1.545 1.00 95.19 119 ASP A CA 1
ATOM 916 C C . ASP A 1 119 ? 0.072 -22.581 -1.450 1.00 95.19 119 ASP A C 1
ATOM 918 O O . ASP A 1 119 ? -0.386 -22.011 -2.439 1.00 95.19 119 ASP A O 1
ATOM 922 N N . ALA A 1 120 ? 0.296 -21.942 -0.300 1.00 94.50 120 ALA A N 1
ATOM 923 C CA . ALA A 1 120 ? 0.061 -20.513 -0.132 1.00 94.50 120 ALA A CA 1
ATOM 924 C C . ALA A 1 120 ? 0.957 -19.672 -1.062 1.00 94.50 120 ALA A C 1
ATOM 926 O O . ALA A 1 120 ? 0.453 -18.765 -1.723 1.00 94.50 120 ALA A O 1
ATOM 927 N N . ILE A 1 121 ? 2.249 -20.014 -1.198 1.00 94.44 121 ILE A N 1
ATOM 928 C CA . ILE A 1 121 ? 3.169 -19.348 -2.142 1.00 94.44 121 ILE A CA 1
ATOM 929 C C . ILE A 1 121 ? 2.669 -19.527 -3.580 1.00 94.44 121 ILE A C 1
ATOM 931 O O . ILE A 1 121 ? 2.599 -18.568 -4.341 1.00 94.44 121 ILE A O 1
ATOM 935 N N . ARG A 1 122 ? 2.292 -20.747 -3.974 1.00 95.19 122 ARG A N 1
ATOM 936 C CA . ARG A 1 122 ? 1.864 -21.042 -5.350 1.00 95.19 122 ARG A CA 1
ATOM 937 C C . ARG A 1 122 ? 0.531 -20.395 -5.718 1.00 95.19 122 ARG A C 1
ATOM 939 O O . ARG A 1 122 ? 0.337 -20.031 -6.876 1.00 95.19 122 ARG A O 1
ATOM 946 N N . LYS A 1 123 ? -0.385 -20.259 -4.755 1.00 95.06 123 LYS A N 1
ATOM 947 C CA . LYS A 1 123 ? -1.708 -19.638 -4.943 1.00 95.06 123 LYS A CA 1
ATOM 948 C C . LYS A 1 123 ? -1.669 -18.111 -4.899 1.00 95.06 123 LYS A C 1
ATOM 950 O O . LYS A 1 123 ? -2.638 -17.483 -5.313 1.00 95.06 123 LYS A O 1
ATOM 955 N N . ALA A 1 124 ? -0.578 -17.514 -4.423 1.00 94.25 124 ALA A N 1
ATOM 956 C CA . ALA A 1 124 ? -0.419 -16.071 -4.370 1.00 94.25 124 ALA A CA 1
ATOM 957 C C . ALA A 1 124 ? -0.378 -15.452 -5.787 1.00 94.25 124 ALA A C 1
ATOM 959 O O . ALA A 1 124 ? 0.572 -15.712 -6.530 1.00 94.25 124 ALA A O 1
ATOM 960 N N . PRO A 1 125 ? -1.338 -14.583 -6.169 1.00 94.62 125 PRO A N 1
ATOM 961 C CA . PRO A 1 125 ? -1.431 -14.056 -7.537 1.00 94.62 125 PRO A CA 1
ATOM 962 C C . PRO A 1 125 ? -0.188 -13.282 -7.996 1.00 94.62 125 PRO A C 1
ATOM 964 O O . PRO A 1 125 ? 0.196 -13.316 -9.163 1.00 94.62 125 PRO A O 1
ATOM 967 N N . TYR A 1 126 ? 0.484 -12.601 -7.070 1.00 93.56 126 TYR A N 1
ATOM 968 C CA . TYR A 1 126 ? 1.697 -11.830 -7.344 1.00 93.56 126 TYR A CA 1
ATOM 969 C C . TYR A 1 126 ? 2.908 -12.708 -7.693 1.00 93.56 126 TYR A C 1
ATOM 971 O O . TYR A 1 126 ? 3.824 -12.231 -8.362 1.00 93.56 126 TYR A O 1
ATOM 979 N N . PHE A 1 127 ? 2.893 -13.991 -7.326 1.00 96.38 127 PHE A N 1
ATOM 980 C CA . PHE A 1 127 ? 3.905 -14.974 -7.724 1.00 96.38 127 PHE A CA 1
ATOM 981 C C . PHE A 1 127 ? 3.502 -15.788 -8.955 1.00 96.38 127 PHE A C 1
ATOM 983 O O . PHE A 1 127 ? 4.157 -16.774 -9.282 1.00 96.38 127 PHE A O 1
ATOM 990 N N . GLN A 1 128 ? 2.435 -15.389 -9.648 1.00 96.44 128 GLN A N 1
ATOM 991 C CA . GLN A 1 128 ? 1.968 -16.065 -10.849 1.00 96.44 128 GLN A CA 1
ATOM 992 C C . GLN A 1 128 ? 2.249 -15.252 -12.118 1.00 96.44 128 GLN A C 1
ATOM 994 O O . GLN A 1 128 ? 2.256 -14.015 -12.110 1.00 96.44 128 GLN A O 1
ATOM 999 N N . THR A 1 129 ? 2.431 -15.972 -13.222 1.00 96.31 129 THR A N 1
ATOM 1000 C CA . THR A 1 129 ? 2.455 -15.473 -14.600 1.00 96.31 129 THR A CA 1
ATOM 1001 C C . THR A 1 129 ? 1.422 -16.288 -15.380 1.00 96.31 129 THR A C 1
ATOM 1003 O O . THR A 1 129 ? 1.475 -17.515 -15.386 1.00 96.31 129 THR A O 1
ATOM 1006 N N . ASN A 1 130 ? 0.429 -15.626 -15.985 1.00 93.56 130 ASN A N 1
ATOM 1007 C CA . ASN A 1 130 ? -0.711 -16.284 -16.649 1.00 93.56 130 ASN A CA 1
ATOM 1008 C C . ASN A 1 130 ? -1.471 -17.288 -15.750 1.00 93.56 130 ASN A C 1
ATOM 1010 O O . ASN A 1 130 ? -1.902 -18.344 -16.208 1.00 93.56 130 ASN A O 1
ATOM 1014 N N . GLY A 1 131 ? -1.613 -16.976 -14.455 1.00 93.62 131 GLY A N 1
ATOM 1015 C CA . GLY A 1 131 ? -2.326 -17.817 -13.481 1.00 93.62 131 GLY A CA 1
ATOM 1016 C C . GLY A 1 131 ? -1.564 -19.061 -13.008 1.00 93.62 131 GLY A C 1
ATOM 1017 O O . GLY A 1 131 ? -2.113 -19.857 -12.252 1.00 93.62 131 GLY A O 1
ATOM 1018 N N . GLN A 1 132 ? -0.309 -19.239 -13.431 1.00 95.81 132 GLN A N 1
ATOM 1019 C CA . GLN A 1 132 ? 0.566 -20.331 -12.999 1.00 95.81 132 GLN A CA 1
ATOM 1020 C C . GLN A 1 132 ? 1.733 -19.787 -12.185 1.00 95.81 132 GLN A C 1
ATOM 1022 O O . GLN A 1 132 ? 2.229 -18.699 -12.470 1.00 95.81 132 GLN A O 1
ATOM 1027 N N . PHE A 1 133 ? 2.175 -20.535 -11.174 1.00 97.50 133 PHE A N 1
ATOM 1028 C CA . PHE A 1 133 ? 3.295 -20.123 -10.329 1.00 97.50 133 PHE A CA 1
ATOM 1029 C C . PHE A 1 133 ? 4.581 -19.949 -11.148 1.00 97.50 133 PHE A C 1
ATOM 1031 O O . PHE A 1 133 ? 4.993 -20.851 -11.877 1.00 97.50 133 PHE A O 1
ATOM 1038 N N . ASP A 1 134 ? 5.227 -18.801 -10.978 1.00 97.62 134 ASP A N 1
ATOM 1039 C CA . ASP A 1 134 ? 6.465 -18.426 -11.645 1.00 97.62 134 ASP A CA 1
ATOM 1040 C C . ASP A 1 134 ? 7.589 -18.320 -10.609 1.00 97.62 134 ASP A C 1
ATOM 1042 O O . ASP A 1 134 ? 7.668 -17.371 -9.824 1.00 97.62 134 ASP A O 1
ATOM 1046 N N . ASN A 1 135 ? 8.470 -19.322 -10.601 1.00 95.62 135 ASN A N 1
ATOM 1047 C CA . ASN A 1 135 ? 9.554 -19.404 -9.627 1.00 95.62 135 ASN A CA 1
ATOM 1048 C C . ASN A 1 135 ? 10.596 -18.287 -9.800 1.00 95.62 135 ASN A C 1
ATOM 1050 O O . ASN A 1 135 ? 11.149 -17.814 -8.810 1.00 95.62 135 ASN A O 1
ATOM 1054 N N . ALA A 1 136 ? 10.872 -17.859 -11.036 1.00 96.19 136 ALA A N 1
ATOM 1055 C CA . ALA A 1 136 ? 11.847 -16.801 -11.287 1.00 96.19 136 ALA A CA 1
ATOM 1056 C C . ALA A 1 136 ? 11.322 -15.462 -10.759 1.00 96.19 136 ALA A C 1
ATOM 1058 O O . ALA A 1 136 ? 12.033 -14.752 -10.051 1.00 96.19 136 ALA A O 1
ATOM 1059 N N . LYS A 1 137 ? 10.044 -15.175 -11.022 1.00 96.06 137 LYS A N 1
ATOM 1060 C CA . LYS A 1 137 ? 9.343 -14.009 -10.479 1.00 96.06 137 LYS A CA 1
ATOM 1061 C C . LYS A 1 137 ? 9.256 -14.045 -8.954 1.00 96.06 137 LYS A C 1
ATOM 1063 O O . LYS A 1 137 ? 9.484 -13.026 -8.312 1.00 96.06 137 LYS A O 1
ATOM 1068 N N . TYR A 1 138 ? 8.954 -15.205 -8.369 1.00 96.56 138 TYR A N 1
ATOM 1069 C CA . TYR A 1 138 ? 8.951 -15.392 -6.917 1.00 96.56 138 TYR A CA 1
ATOM 1070 C C . TYR A 1 138 ? 10.309 -15.040 -6.297 1.00 96.56 138 TYR A C 1
ATOM 1072 O O . TYR A 1 138 ? 10.361 -14.196 -5.402 1.00 96.56 138 TYR A O 1
ATOM 1080 N N . LEU A 1 139 ? 11.399 -15.634 -6.797 1.00 96.06 139 LEU A N 1
ATOM 1081 C CA . LEU A 1 139 ? 12.749 -15.400 -6.277 1.00 96.06 139 LEU A CA 1
ATOM 1082 C C . LEU A 1 139 ? 13.215 -13.949 -6.480 1.00 96.06 139 LEU A C 1
ATOM 1084 O O . LEU A 1 139 ? 13.810 -13.377 -5.568 1.00 96.06 139 LEU A O 1
ATOM 1088 N N . ASP A 1 140 ? 12.909 -13.337 -7.629 1.00 95.75 140 ASP A N 1
ATOM 1089 C CA . ASP A 1 140 ? 13.206 -11.922 -7.896 1.00 95.75 140 ASP A CA 1
ATOM 1090 C C . ASP A 1 140 ? 12.463 -10.995 -6.921 1.00 95.75 140 ASP A C 1
ATOM 1092 O O . ASP A 1 140 ? 13.076 -10.131 -6.292 1.00 95.75 140 ASP A O 1
ATOM 1096 N N . LEU A 1 141 ? 11.157 -11.201 -6.724 1.00 94.31 141 LEU A N 1
ATOM 1097 C CA . LEU A 1 141 ? 10.345 -10.351 -5.851 1.00 94.31 141 LEU A CA 1
ATOM 1098 C C . LEU A 1 141 ? 10.780 -10.431 -4.387 1.00 94.31 141 LEU A C 1
ATOM 1100 O O . LEU A 1 141 ? 10.964 -9.392 -3.751 1.00 94.31 141 LEU A O 1
ATOM 1104 N N . ILE A 1 142 ? 10.961 -11.637 -3.839 1.00 95.06 142 ILE A N 1
ATOM 1105 C CA . ILE A 1 142 ? 11.391 -11.771 -2.439 1.00 95.06 142 ILE A CA 1
ATOM 1106 C C . ILE A 1 142 ? 12.824 -11.267 -2.243 1.00 95.06 142 ILE A C 1
ATOM 1108 O O . ILE A 1 142 ? 13.114 -10.653 -1.216 1.00 95.06 142 ILE A O 1
ATOM 1112 N N . GLY A 1 143 ? 13.691 -11.447 -3.247 1.00 93.94 143 GLY A N 1
ATOM 1113 C CA . GLY A 1 143 ? 15.066 -10.957 -3.224 1.00 93.94 143 GLY A CA 1
ATOM 1114 C C . GLY A 1 143 ? 15.132 -9.431 -3.173 1.00 93.94 143 GLY A C 1
ATOM 1115 O O . GLY A 1 143 ? 15.884 -8.877 -2.374 1.00 93.94 143 GLY A O 1
ATOM 1116 N N . ARG A 1 144 ? 14.278 -8.735 -3.937 1.00 91.62 144 ARG A N 1
ATOM 1117 C CA . ARG A 1 144 ? 14.142 -7.264 -3.879 1.00 91.62 144 ARG A CA 1
ATOM 1118 C C . ARG A 1 144 ? 13.666 -6.754 -2.521 1.00 91.62 144 ARG A C 1
ATOM 1120 O O . ARG A 1 144 ? 14.0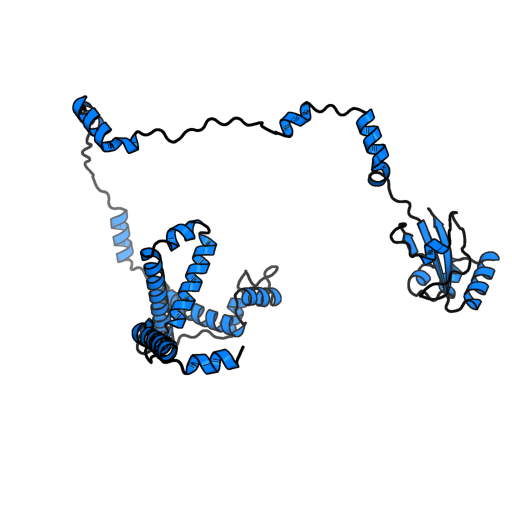01 -5.637 -2.143 1.00 91.62 144 ARG A O 1
ATOM 1127 N N . MET A 1 145 ? 12.905 -7.565 -1.790 1.00 85.56 145 MET A N 1
ATOM 1128 C CA . MET A 1 145 ? 12.461 -7.267 -0.426 1.00 85.56 145 MET A CA 1
ATOM 1129 C C . MET A 1 145 ? 13.492 -7.671 0.645 1.00 85.56 145 MET A C 1
ATOM 1131 O O . MET A 1 145 ? 13.228 -7.508 1.832 1.00 85.56 145 MET A O 1
ATOM 1135 N N . GLY A 1 146 ? 14.662 -8.190 0.251 1.00 88.31 146 GLY A N 1
ATOM 1136 C CA . GLY A 1 146 ? 15.731 -8.587 1.171 1.00 88.31 146 GLY A CA 1
ATOM 1137 C C . GLY A 1 146 ? 15.519 -9.943 1.851 1.00 88.31 146 GLY A C 1
ATOM 1138 O O . GLY A 1 146 ? 16.196 -10.244 2.834 1.00 88.31 146 GLY A O 1
ATOM 1139 N N . TYR A 1 147 ? 14.598 -10.772 1.352 1.00 92.69 147 TYR A N 1
ATOM 1140 C CA . TYR A 1 147 ? 14.344 -12.105 1.893 1.00 92.69 147 TYR A CA 1
ATOM 1141 C C . TYR A 1 147 ? 15.099 -13.199 1.133 1.00 92.69 147 TYR A C 1
ATOM 1143 O O . TYR A 1 147 ? 15.231 -13.169 -0.089 1.00 92.69 147 TYR A O 1
ATOM 1151 N N . THR A 1 148 ? 15.512 -14.232 1.869 1.00 95.12 148 THR A N 1
ATOM 1152 C CA . THR A 1 148 ? 15.803 -15.556 1.304 1.00 95.12 148 THR A CA 1
ATOM 1153 C C . THR A 1 148 ? 14.518 -16.382 1.241 1.00 95.12 148 THR A C 1
ATOM 1155 O O . THR A 1 148 ? 13.556 -16.090 1.956 1.00 95.12 148 THR A O 1
ATOM 1158 N N . ALA A 1 149 ? 14.497 -17.441 0.426 1.00 93.50 149 ALA A N 1
ATOM 1159 C CA . ALA A 1 149 ? 13.342 -18.338 0.339 1.00 93.50 149 ALA A CA 1
ATOM 1160 C C . ALA A 1 149 ? 12.964 -18.933 1.709 1.00 93.50 149 ALA A C 1
ATOM 1162 O O . ALA A 1 149 ? 11.793 -18.910 2.083 1.00 93.50 149 ALA A O 1
ATOM 1163 N N . ASP A 1 150 ? 13.955 -19.373 2.493 1.00 94.25 150 ASP A N 1
ATOM 1164 C CA . ASP A 1 150 ? 13.726 -19.949 3.823 1.00 94.25 150 ASP A CA 1
ATOM 1165 C C . ASP A 1 150 ? 13.185 -18.915 4.816 1.00 94.25 150 ASP A C 1
ATOM 1167 O O . ASP A 1 150 ? 12.207 -19.180 5.516 1.00 94.25 150 ASP A O 1
ATOM 1171 N N . ASN A 1 151 ? 13.762 -17.708 4.848 1.00 92.69 151 ASN A N 1
ATOM 1172 C CA . ASN A 1 151 ? 13.294 -16.648 5.744 1.00 92.69 151 ASN A CA 1
ATOM 1173 C C . ASN A 1 151 ? 11.880 -16.190 5.373 1.00 92.69 151 ASN A C 1
ATOM 1175 O O . ASN A 1 151 ? 11.056 -15.949 6.256 1.00 92.69 151 ASN A O 1
ATOM 1179 N N . PHE A 1 152 ? 11.577 -16.113 4.075 1.00 94.56 152 PHE A N 1
ATOM 1180 C CA . PHE A 1 152 ? 10.234 -15.806 3.596 1.00 94.56 152 PHE A CA 1
ATOM 1181 C C . PHE A 1 152 ? 9.235 -16.902 3.992 1.00 94.56 152 PHE A C 1
ATOM 1183 O O . PHE A 1 152 ? 8.165 -16.602 4.516 1.00 94.56 152 PHE A O 1
ATOM 1190 N N . ALA A 1 153 ? 9.595 -18.176 3.807 1.00 93.50 153 ALA A N 1
ATOM 1191 C CA . ALA A 1 153 ? 8.759 -19.308 4.195 1.00 93.50 153 ALA A CA 1
ATOM 1192 C C . ALA A 1 153 ? 8.486 -19.335 5.709 1.00 93.50 153 ALA A C 1
ATOM 1194 O O . ALA A 1 153 ? 7.353 -19.585 6.119 1.00 93.50 153 ALA A O 1
ATOM 1195 N N . GLN A 1 154 ? 9.487 -19.033 6.544 1.00 91.44 154 GLN A N 1
ATOM 1196 C CA . GLN A 1 154 ? 9.310 -18.933 7.997 1.00 91.44 154 GLN A CA 1
ATOM 1197 C C . GLN A 1 154 ? 8.411 -17.761 8.396 1.00 91.44 154 GLN A C 1
ATOM 1199 O O . GLN A 1 154 ? 7.500 -17.935 9.205 1.00 91.44 154 GLN A O 1
ATOM 1204 N N . SER A 1 155 ? 8.609 -16.588 7.787 1.00 89.44 155 SER A N 1
ATOM 1205 C CA . SER A 1 155 ? 7.739 -15.430 8.013 1.00 89.44 155 SER A CA 1
ATOM 1206 C C . SER A 1 155 ? 6.290 -15.742 7.634 1.00 89.44 155 SER A C 1
ATOM 1208 O O . SER A 1 155 ? 5.370 -15.470 8.409 1.00 89.44 155 SER A O 1
ATOM 1210 N N . MET A 1 156 ? 6.081 -16.409 6.497 1.00 92.19 156 MET A N 1
ATOM 1211 C CA . MET A 1 156 ? 4.742 -16.792 6.068 1.00 92.19 156 MET A CA 1
ATOM 1212 C C . MET A 1 156 ? 4.128 -17.878 6.956 1.00 92.19 156 MET A C 1
ATOM 1214 O O . MET A 1 156 ? 2.925 -17.839 7.208 1.00 92.19 156 MET A O 1
ATOM 1218 N N . ARG A 1 157 ? 4.930 -18.806 7.499 1.00 93.38 157 ARG A N 1
ATOM 1219 C CA . ARG A 1 157 ? 4.457 -19.773 8.502 1.00 93.38 157 ARG A CA 1
ATOM 1220 C C . ARG A 1 157 ? 3.878 -19.056 9.715 1.00 93.38 157 ARG A C 1
ATOM 1222 O O . ARG A 1 157 ? 2.759 -19.360 10.116 1.00 93.38 157 ARG A O 1
ATOM 1229 N N . GLN A 1 158 ? 4.621 -18.099 10.271 1.00 89.44 158 GLN A N 1
ATOM 1230 C CA . GLN A 1 158 ? 4.181 -17.338 11.439 1.00 89.44 158 GLN A CA 1
ATOM 1231 C C . GLN A 1 158 ? 2.892 -16.559 11.145 1.00 89.44 158 GLN A C 1
ATOM 1233 O O . GLN A 1 158 ? 1.960 -16.574 11.947 1.00 89.44 158 GLN A O 1
ATOM 1238 N N . GLN A 1 159 ? 2.799 -15.942 9.963 1.00 89.69 159 GLN A N 1
ATOM 1239 C CA . GLN A 1 159 ? 1.595 -15.235 9.534 1.00 89.69 159 GLN A CA 1
ATOM 1240 C C . GLN A 1 159 ? 0.376 -16.166 9.429 1.00 89.69 159 GLN A C 1
ATOM 1242 O O . GLN A 1 159 ? -0.692 -15.825 9.933 1.00 89.69 159 GLN A O 1
ATOM 1247 N N . LEU A 1 160 ? 0.524 -17.336 8.802 1.00 91.88 160 LEU A N 1
ATOM 1248 C CA . LEU A 1 160 ? -0.573 -18.292 8.623 1.00 91.88 160 LEU A CA 1
ATOM 1249 C C . LEU A 1 160 ? -1.044 -18.885 9.958 1.00 91.88 160 LEU A C 1
ATOM 1251 O O . LEU A 1 160 ? -2.246 -19.039 10.165 1.00 91.88 160 LEU A O 1
ATOM 1255 N N . VAL A 1 161 ? -0.121 -19.163 10.884 1.00 91.81 161 VAL A N 1
ATOM 1256 C CA . VAL A 1 161 ? -0.463 -19.611 12.243 1.00 91.81 161 VAL A CA 1
ATOM 1257 C C . VAL A 1 161 ? -1.273 -18.538 12.981 1.00 91.81 161 VAL A C 1
ATOM 1259 O O . VAL A 1 161 ? -2.329 -18.837 13.540 1.00 91.81 161 VAL A O 1
ATOM 1262 N N . ASN A 1 162 ? -0.832 -17.278 12.935 1.00 89.25 162 ASN A N 1
ATOM 1263 C CA . ASN A 1 162 ? -1.558 -16.170 13.562 1.00 89.25 162 ASN A CA 1
ATOM 1264 C C . ASN A 1 162 ? -2.946 -15.969 12.934 1.00 89.25 162 ASN A C 1
ATOM 1266 O O . ASN A 1 162 ? -3.926 -15.759 13.649 1.00 89.25 162 ASN A O 1
ATOM 1270 N N . GLN A 1 163 ? -3.049 -16.083 11.607 1.00 89.19 163 GLN A N 1
ATOM 1271 C CA . GLN A 1 163 ? -4.326 -16.009 10.898 1.00 89.19 163 GLN A CA 1
ATOM 1272 C C . GLN A 1 163 ? -5.277 -17.128 11.332 1.00 89.19 163 GLN A C 1
ATOM 1274 O O . GLN A 1 163 ? -6.452 -16.859 11.567 1.00 89.19 163 GLN A O 1
ATOM 1279 N N . GLN A 1 164 ? -4.775 -18.354 11.498 1.00 89.06 164 GLN A N 1
ATOM 1280 C CA . GLN A 1 164 ? -5.577 -19.489 11.949 1.00 89.06 164 GLN A CA 1
ATOM 1281 C C . GLN A 1 164 ? -6.165 -19.257 13.347 1.00 89.06 164 GLN A C 1
ATOM 1283 O O . GLN A 1 164 ? -7.335 -19.560 13.569 1.00 89.06 164 GLN A O 1
ATOM 1288 N N . VAL A 1 165 ? -5.392 -18.678 14.274 1.00 88.94 165 VAL A N 1
ATOM 1289 C CA . VAL A 1 165 ? -5.884 -18.316 15.617 1.00 88.94 165 VAL A CA 1
ATOM 1290 C C . VAL A 1 165 ? -7.003 -17.278 15.534 1.00 88.94 165 VAL A C 1
ATOM 1292 O O . VAL A 1 165 ? -8.057 -17.456 16.145 1.00 88.94 165 VAL A O 1
ATOM 1295 N N . ILE A 1 166 ? -6.785 -16.198 14.777 1.00 87.56 166 ILE A N 1
ATOM 1296 C CA . ILE A 1 166 ? -7.759 -15.104 14.655 1.00 87.56 166 ILE A CA 1
ATOM 1297 C C . ILE A 1 166 ? -9.045 -15.602 13.991 1.00 87.56 166 ILE A C 1
ATOM 1299 O O . ILE A 1 166 ? -10.137 -15.289 14.461 1.00 87.56 166 ILE A O 1
ATOM 1303 N N . GLN A 1 167 ? -8.925 -16.401 12.929 1.00 87.44 167 GLN A N 1
ATOM 1304 C CA . GLN A 1 167 ? -10.067 -16.957 12.211 1.00 87.44 167 GLN A CA 1
ATOM 1305 C C . GLN A 1 167 ? 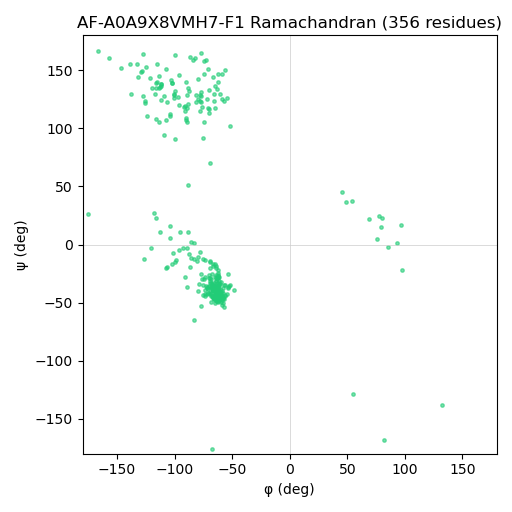-10.850 -17.939 13.083 1.00 87.44 167 GLN A C 1
ATOM 1307 O O . GLN A 1 167 ? -12.068 -17.831 13.157 1.00 87.44 167 GLN A O 1
ATOM 1312 N N . ALA A 1 168 ? -10.168 -18.829 13.810 1.00 86.12 168 ALA A N 1
ATOM 1313 C CA . ALA A 1 168 ? -10.829 -19.757 14.724 1.00 86.12 168 ALA A CA 1
ATOM 1314 C C . ALA A 1 168 ? -11.642 -19.018 15.797 1.00 86.12 168 ALA A C 1
ATOM 1316 O O . ALA A 1 168 ? -12.755 -19.428 16.114 1.00 86.12 168 ALA A O 1
ATOM 1317 N N . PHE A 1 169 ? -11.118 -17.909 16.329 1.00 84.31 169 PHE A N 1
ATOM 1318 C CA . PHE A 1 169 ? -11.866 -17.079 17.269 1.00 84.31 169 PHE A CA 1
ATOM 1319 C C . PHE A 1 169 ? -13.045 -16.368 16.585 1.00 84.31 169 PHE A C 1
ATOM 1321 O O . PHE A 1 169 ? -14.174 -16.459 17.063 1.00 84.31 169 PHE A O 1
ATOM 1328 N N . GLY A 1 170 ? -12.810 -15.706 15.449 1.00 84.50 170 GLY A N 1
ATOM 1329 C CA . GLY A 1 170 ? -13.833 -14.944 14.727 1.00 84.50 170 GLY A CA 1
ATOM 1330 C C . GLY A 1 170 ? -14.995 -15.792 14.201 1.00 84.50 170 GLY A C 1
ATOM 1331 O O . GLY A 1 170 ? -16.140 -15.353 14.248 1.00 84.50 170 GLY A O 1
ATOM 1332 N N . GLU A 1 171 ? -14.720 -17.016 13.754 1.00 85.69 171 GLU A N 1
ATOM 1333 C CA . GLU A 1 171 ? -15.726 -17.951 13.234 1.00 85.69 171 GLU A CA 1
ATOM 1334 C C . GLU A 1 171 ? -16.402 -18.780 14.334 1.00 85.69 171 GLU A C 1
ATOM 1336 O O . GLU A 1 171 ? -17.418 -19.421 14.081 1.00 85.69 171 GLU A O 1
ATOM 1341 N N . SER A 1 172 ? -15.881 -18.758 15.567 1.00 86.69 172 SER A N 1
ATOM 1342 C CA . SER A 1 172 ? -16.523 -19.447 16.697 1.00 86.69 172 SER A CA 1
ATOM 1343 C C . SER A 1 172 ? -17.768 -18.727 17.227 1.00 86.69 172 SER A C 1
ATOM 1345 O O . SER A 1 172 ? -18.527 -19.300 18.011 1.00 86.69 172 SER A O 1
ATOM 1347 N N . GLY A 1 173 ? -17.984 -17.476 16.808 1.00 84.81 173 GLY A N 1
ATOM 1348 C CA . GLY A 1 173 ? -19.164 -16.702 17.164 1.00 84.81 173 GLY A CA 1
ATOM 1349 C C . GLY A 1 173 ? -20.420 -17.237 16.480 1.00 84.81 173 GLY A C 1
ATOM 1350 O O . GLY A 1 173 ? -20.451 -17.456 15.273 1.00 84.81 173 GLY A O 1
ATOM 1351 N N . PHE A 1 174 ? -21.489 -17.392 17.251 1.00 89.44 174 PHE A N 1
ATOM 1352 C CA . PHE A 1 174 ? -22.824 -17.674 16.740 1.00 89.44 174 PHE A CA 1
ATOM 1353 C C . PHE A 1 174 ? -23.799 -16.668 17.340 1.00 89.44 174 PHE A C 1
ATOM 1355 O O . PHE A 1 174 ? -23.600 -16.196 18.456 1.00 89.44 174 PHE A O 1
ATOM 1362 N N . VAL A 1 175 ? -24.850 -16.341 16.591 1.00 91.06 175 VAL A N 1
ATOM 1363 C CA . VAL A 1 175 ? -25.909 -15.449 17.067 1.00 91.06 175 VAL A CA 1
ATOM 1364 C C . VAL A 1 175 ? -27.061 -16.295 17.582 1.00 91.06 175 VAL A C 1
ATOM 1366 O O . VAL A 1 175 ? -27.581 -17.161 16.875 1.00 91.06 175 VAL A O 1
ATOM 1369 N N . LEU A 1 176 ? -27.481 -16.039 18.815 1.00 95.50 176 LEU A N 1
ATOM 1370 C CA . LEU A 1 176 ? -28.651 -16.676 19.392 1.00 95.50 176 LEU A CA 1
ATOM 1371 C C . LEU A 1 176 ? -29.938 -16.085 18.793 1.00 95.50 176 LEU A C 1
ATOM 1373 O O . LEU A 1 176 ? -30.013 -14.876 18.545 1.00 95.50 176 LEU A O 1
ATOM 1377 N N . PRO A 1 177 ? -31.010 -16.885 18.634 1.00 96.00 177 PRO A N 1
ATOM 1378 C CA . PRO A 1 177 ? -32.299 -16.371 18.170 1.00 96.00 177 PRO A CA 1
ATOM 1379 C C . PRO A 1 177 ? -32.814 -15.175 18.991 1.00 96.00 177 PRO A C 1
ATOM 1381 O O . PRO A 1 177 ? -33.381 -14.238 18.430 1.00 96.00 177 PRO A O 1
ATOM 1384 N N . SER A 1 178 ? -32.563 -15.167 20.305 1.00 96.75 178 SER A N 1
ATOM 1385 C CA . SER A 1 178 ? -32.928 -14.065 21.204 1.00 96.75 178 SER A CA 1
ATOM 1386 C C . SER A 1 178 ? -32.160 -12.772 20.925 1.00 96.75 178 SER A C 1
ATOM 1388 O O . SER A 1 178 ? -32.739 -11.694 21.012 1.00 96.75 178 SER A O 1
ATOM 1390 N N . GLU A 1 179 ? -30.876 -12.858 20.567 1.00 96.12 179 GLU A N 1
ATOM 1391 C CA . GLU A 1 179 ? -30.050 -11.688 20.238 1.00 96.12 179 GLU A CA 1
ATOM 1392 C C . GLU A 1 179 ? -30.519 -11.050 18.930 1.00 96.12 179 GLU A C 1
ATOM 1394 O O . GLU A 1 179 ? -30.668 -9.831 18.846 1.00 96.12 179 GLU A O 1
ATOM 1399 N N . SER A 1 180 ? -30.840 -11.885 17.937 1.00 95.75 180 SER A N 1
ATOM 1400 C CA . SER A 1 180 ? -31.409 -11.431 16.664 1.00 95.75 180 SER A CA 1
ATOM 1401 C C . SER A 1 180 ? -32.765 -10.751 16.860 1.00 95.75 180 SER A C 1
ATOM 1403 O O . SER A 1 180 ? -33.003 -9.685 16.295 1.00 95.75 180 SER A O 1
ATOM 1405 N N . GLN A 1 181 ? -33.644 -11.320 17.693 1.00 96.88 181 GLN A N 1
ATOM 1406 C CA . GLN A 1 181 ? -34.936 -10.706 18.016 1.00 96.88 181 GLN A CA 1
ATOM 1407 C C . GLN A 1 181 ? -34.782 -9.384 18.771 1.00 96.88 181 GLN A C 1
ATOM 1409 O O . GLN A 1 181 ? -35.470 -8.421 18.443 1.00 96.88 181 GLN A O 1
ATOM 1414 N N . ALA A 1 182 ? -33.870 -9.307 19.744 1.00 96.94 182 ALA A N 1
ATOM 1415 C CA . ALA A 1 182 ? -33.613 -8.075 20.486 1.00 96.94 182 ALA A CA 1
ATOM 1416 C C . ALA A 1 182 ? -33.067 -6.963 19.576 1.00 96.94 182 ALA A C 1
ATOM 1418 O O . ALA A 1 182 ? -33.525 -5.823 19.656 1.00 96.94 182 ALA A O 1
ATOM 1419 N N . MET A 1 183 ? -32.137 -7.293 18.672 1.00 96.56 183 MET A N 1
ATOM 1420 C CA . MET A 1 183 ? -31.651 -6.350 17.660 1.00 96.56 183 MET A CA 1
ATOM 1421 C C . MET A 1 183 ? -32.758 -5.910 16.708 1.00 96.56 183 MET A C 1
ATOM 1423 O O . MET A 1 183 ? -32.902 -4.715 16.472 1.00 96.56 183 MET A O 1
ATOM 1427 N N . ALA A 1 184 ? -33.577 -6.837 16.204 1.00 96.56 184 ALA A N 1
ATOM 1428 C CA . ALA A 1 184 ? -34.703 -6.493 15.341 1.00 96.56 184 ALA A CA 1
ATOM 1429 C C . ALA A 1 184 ? -35.694 -5.560 16.051 1.00 96.56 184 ALA A C 1
ATOM 1431 O O . ALA A 1 184 ? -36.104 -4.558 15.475 1.00 96.56 184 ALA A O 1
ATOM 1432 N N . ALA A 1 185 ? -36.019 -5.834 17.317 1.00 96.50 185 ALA A N 1
ATOM 1433 C CA . ALA A 1 185 ? -36.893 -4.983 18.120 1.00 96.50 185 ALA A CA 1
ATOM 1434 C C . ALA A 1 185 ? -36.312 -3.576 18.343 1.00 96.50 185 ALA A C 1
ATOM 1436 O O . ALA A 1 185 ? -37.066 -2.609 18.358 1.00 96.50 185 ALA A O 1
ATOM 1437 N N . LEU A 1 186 ? -34.988 -3.450 18.496 1.00 96.44 186 LEU A N 1
ATOM 1438 C CA . LEU A 1 186 ? -34.303 -2.159 18.630 1.00 96.44 186 LEU A CA 1
ATOM 1439 C C . LEU A 1 186 ? -34.234 -1.386 17.309 1.00 96.44 186 LEU A C 1
ATOM 1441 O O . LEU A 1 186 ? -34.495 -0.187 17.297 1.00 96.44 186 LEU A O 1
ATOM 1445 N N . VAL A 1 187 ? -33.891 -2.054 16.204 1.00 96.50 187 VAL A N 1
ATOM 1446 C CA . VAL A 1 187 ? -33.796 -1.437 14.869 1.00 96.50 187 VAL A CA 1
ATOM 1447 C C . VAL A 1 187 ? -35.166 -0.984 14.375 1.00 96.50 187 VAL A C 1
ATOM 1449 O O . VAL A 1 187 ? -35.286 0.086 13.787 1.00 96.50 187 VAL A O 1
ATOM 1452 N N . LEU A 1 188 ? -36.199 -1.784 14.637 1.00 96.50 188 LEU A N 1
ATOM 1453 C CA . LEU A 1 188 ? -37.585 -1.491 14.273 1.00 96.50 188 LEU A CA 1
ATOM 1454 C C . LEU A 1 188 ? -38.319 -0.692 15.355 1.00 96.50 188 LEU A C 1
ATOM 1456 O O . LEU A 1 188 ? -39.541 -0.563 15.304 1.00 96.50 188 LEU A O 1
ATOM 1460 N N . GLN A 1 189 ? -37.600 -0.171 16.350 1.00 96.50 189 GLN A N 1
ATOM 1461 C CA . GLN A 1 189 ? -38.215 0.638 17.385 1.00 96.50 189 GLN A CA 1
ATOM 1462 C C . GLN A 1 189 ? -38.652 1.983 16.801 1.00 96.50 189 GLN A C 1
ATOM 1464 O O . GLN A 1 189 ? -37.830 2.841 16.481 1.00 96.50 189 GLN A O 1
ATOM 1469 N N . GLU A 1 190 ? -39.959 2.202 16.745 1.00 95.19 190 GLU A N 1
ATOM 1470 C CA . GLU A 1 190 ? -40.525 3.506 16.422 1.00 95.19 190 GLU A CA 1
ATOM 1471 C C . GLU A 1 190 ? -40.498 4.423 17.651 1.00 95.19 190 GLU A C 1
ATOM 1473 O O . GLU A 1 190 ? -40.679 3.987 18.794 1.00 95.19 190 GLU A O 1
ATOM 1478 N N . ARG A 1 191 ? -40.232 5.713 17.424 1.00 93.44 191 ARG A N 1
ATOM 1479 C CA . ARG A 1 191 ? -40.239 6.739 18.470 1.00 93.44 191 ARG A CA 1
ATOM 1480 C C . ARG A 1 191 ? -40.911 8.001 17.963 1.00 93.44 191 ARG A C 1
ATOM 1482 O O . ARG A 1 191 ? -40.502 8.559 16.947 1.00 93.44 191 ARG A O 1
ATOM 1489 N N . ASP A 1 192 ? -41.853 8.502 18.748 1.00 93.00 192 ASP A N 1
ATOM 1490 C CA . ASP A 1 192 ? -42.402 9.835 18.554 1.00 93.00 192 ASP A CA 1
ATOM 1491 C C . ASP A 1 192 ? -41.419 10.873 19.090 1.00 93.00 192 ASP A C 1
ATOM 1493 O O . ASP A 1 192 ? -41.140 10.941 20.291 1.00 93.00 192 ASP A O 1
ATOM 1497 N N . VAL A 1 193 ? -40.884 11.701 18.196 1.00 91.25 193 VAL A N 1
ATOM 1498 C CA . VAL A 1 193 ? -39.971 12.783 18.569 1.00 91.25 193 VAL A CA 1
ATOM 1499 C C . VAL A 1 193 ? -40.696 14.114 18.442 1.00 91.25 193 VAL A C 1
ATOM 1501 O O . VAL A 1 193 ? -41.172 14.488 17.373 1.00 91.25 193 VAL A O 1
ATOM 1504 N N . ARG A 1 194 ? -40.747 14.870 19.542 1.00 92.69 194 ARG A N 1
ATOM 1505 C CA . ARG A 1 194 ? -41.133 16.283 19.517 1.00 92.69 194 ARG A CA 1
ATOM 1506 C C . ARG A 1 194 ? -39.885 17.132 19.352 1.00 92.69 194 ARG A C 1
ATOM 1508 O O . ARG A 1 194 ? -38.999 17.103 20.201 1.00 92.69 194 ARG A O 1
ATOM 1515 N N . LEU A 1 195 ? -39.836 17.891 18.266 1.00 87.81 195 LEU A N 1
ATOM 1516 C CA . LEU A 1 195 ? -38.739 18.804 17.977 1.00 87.81 195 LEU A CA 1
ATOM 1517 C C . LEU A 1 195 ? -39.143 20.229 18.356 1.00 87.81 195 LEU A C 1
ATOM 1519 O O . LEU A 1 195 ? -40.218 20.697 17.988 1.00 87.81 195 LEU A O 1
ATOM 1523 N N . ALA A 1 196 ? -38.263 20.913 19.081 1.00 90.38 196 ALA A N 1
ATOM 1524 C CA . ALA A 1 196 ? -38.338 22.349 19.298 1.00 90.38 196 ALA A CA 1
ATOM 1525 C C . ALA A 1 196 ? -37.224 23.002 18.479 1.00 90.38 196 ALA A C 1
ATOM 1527 O O . ALA A 1 196 ? -36.044 22.873 18.804 1.00 90.38 196 ALA A O 1
ATOM 1528 N N . THR A 1 197 ? -37.593 23.663 17.386 1.00 87.69 197 THR A N 1
ATOM 1529 C CA . THR A 1 197 ? -36.629 24.307 16.490 1.00 87.69 197 THR A CA 1
ATOM 1530 C C . THR A 1 197 ? -36.382 25.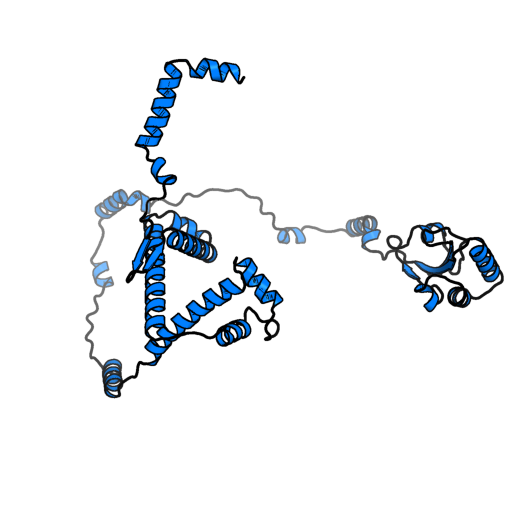737 16.951 1.00 87.69 197 THR A C 1
ATOM 1532 O O . THR A 1 197 ? -37.324 26.503 17.146 1.00 87.69 197 THR A O 1
ATOM 1535 N N . ILE A 1 198 ? -35.115 26.110 17.113 1.00 90.88 198 ILE A N 1
ATOM 1536 C CA . ILE A 1 198 ? -34.726 27.488 17.416 1.00 90.88 198 ILE A CA 1
ATOM 1537 C C . ILE A 1 198 ? -34.551 28.229 16.091 1.00 90.88 198 ILE A C 1
ATOM 1539 O O . ILE A 1 198 ? -33.721 27.846 15.267 1.00 90.88 198 ILE A O 1
ATOM 1543 N N . ASP A 1 199 ? -35.312 29.304 15.891 1.00 91.44 199 ASP A N 1
ATOM 1544 C CA . ASP A 1 199 ? -35.133 30.182 14.735 1.00 91.44 199 ASP A CA 1
ATOM 1545 C C . ASP A 1 199 ? -33.892 31.065 14.930 1.00 91.44 199 ASP A C 1
ATOM 1547 O O . ASP A 1 199 ? -33.936 32.153 15.512 1.00 91.44 199 ASP A O 1
ATOM 1551 N N . LEU A 1 200 ? -32.759 30.566 14.437 1.00 91.56 200 LEU A N 1
ATOM 1552 C CA . LEU A 1 200 ? -31.482 31.270 14.499 1.00 91.56 200 LEU A CA 1
ATOM 1553 C C . LEU A 1 200 ? -31.505 32.586 13.713 1.00 91.56 200 LEU A C 1
ATOM 1555 O O . LEU A 1 200 ? -30.819 33.521 14.113 1.00 91.56 200 LEU A O 1
ATOM 1559 N N . LYS A 1 201 ? -32.315 32.709 12.649 1.00 90.31 201 LYS A N 1
ATOM 1560 C CA . LYS A 1 201 ? -32.423 33.963 11.886 1.00 90.31 201 LYS A CA 1
ATOM 1561 C C . LYS A 1 201 ? -33.162 35.024 12.690 1.00 90.31 201 LYS A C 1
ATOM 1563 O O . LYS A 1 201 ? -32.719 36.168 12.730 1.00 90.31 201 LYS A O 1
ATOM 1568 N N . ALA A 1 202 ? -34.244 34.646 13.372 1.00 90.50 202 ALA A N 1
ATOM 1569 C CA . ALA A 1 202 ? -34.966 35.556 14.257 1.00 90.50 202 ALA A CA 1
ATOM 1570 C C . ALA A 1 202 ? -34.117 36.010 15.456 1.00 90.50 202 ALA A C 1
ATOM 1572 O O . ALA A 1 202 ? -34.290 37.128 15.938 1.00 90.50 202 ALA A O 1
ATOM 1573 N N . LEU A 1 203 ? -33.200 35.167 15.943 1.00 89.56 203 LEU A N 1
ATOM 1574 C CA . LEU A 1 203 ? -32.240 35.550 16.983 1.00 89.56 203 LEU A CA 1
ATOM 1575 C C . LEU A 1 203 ? -31.115 36.433 16.437 1.00 89.56 203 LEU A C 1
ATOM 1577 O O . LEU A 1 203 ? -30.792 37.441 17.056 1.00 89.56 203 LEU A O 1
ATOM 1581 N N . GLN A 1 204 ? -30.564 36.103 15.269 1.00 89.44 204 GLN A N 1
ATOM 1582 C CA . GLN A 1 204 ? -29.529 36.900 14.612 1.00 89.44 204 GLN A CA 1
ATOM 1583 C C . GLN A 1 204 ? -30.036 38.304 14.270 1.00 89.44 204 GLN A C 1
ATOM 1585 O O . GLN A 1 204 ? -29.327 39.274 14.494 1.00 89.44 204 GLN A O 1
ATOM 1590 N N . ALA A 1 205 ? -31.283 38.436 13.809 1.00 89.44 205 ALA A N 1
ATOM 1591 C CA . ALA A 1 205 ? -31.898 39.732 13.518 1.00 89.44 205 ALA A CA 1
ATOM 1592 C C . ALA A 1 205 ? -32.072 40.628 14.761 1.00 89.44 205 ALA A C 1
ATOM 1594 O O . ALA A 1 205 ? -32.246 41.835 14.623 1.00 89.44 205 ALA A O 1
ATOM 1595 N N . LYS A 1 206 ? -32.033 40.052 15.972 1.00 89.88 206 LYS A N 1
ATOM 1596 C CA . LYS A 1 206 ? -32.050 40.797 17.244 1.00 89.88 206 LYS A CA 1
ATOM 1597 C C . LYS A 1 206 ? -30.655 41.210 17.709 1.00 89.88 206 LYS A C 1
ATOM 1599 O O . LYS A 1 206 ? -30.550 41.931 18.696 1.00 89.88 206 LYS A O 1
ATOM 1604 N N . GLN A 1 207 ? -29.604 40.734 17.047 1.00 86.50 207 GLN A N 1
ATOM 1605 C CA . GLN A 1 207 ? -28.233 41.110 17.346 1.00 86.50 207 GLN A CA 1
ATOM 1606 C C . GLN A 1 207 ? -27.755 42.147 16.335 1.00 86.50 207 GLN A C 1
ATOM 1608 O O . GLN A 1 207 ? -27.840 41.953 15.125 1.00 86.50 207 GLN A O 1
ATOM 1613 N N . SER A 1 208 ? -27.222 43.247 16.846 1.00 84.56 208 SER A N 1
ATOM 1614 C CA . SER A 1 208 ? -26.500 44.241 16.063 1.00 84.56 208 SER A CA 1
ATOM 1615 C C . SER A 1 208 ? -25.159 44.475 16.735 1.00 84.56 208 SER A C 1
ATOM 1617 O O . SER A 1 208 ? -25.135 44.770 17.929 1.00 84.56 208 SER A O 1
ATOM 1619 N N . ALA A 1 209 ? -24.071 44.369 15.979 1.00 86.62 209 ALA A N 1
ATOM 1620 C CA . ALA A 1 209 ? -22.771 44.827 16.444 1.00 86.62 209 ALA A CA 1
ATOM 1621 C C . ALA A 1 209 ? -22.705 46.348 16.263 1.00 86.62 209 ALA A C 1
ATOM 1623 O O . ALA A 1 209 ? -22.968 46.852 15.169 1.00 86.62 209 ALA A O 1
ATOM 1624 N N . GLY A 1 210 ? -22.402 47.070 17.340 1.00 91.62 210 GLY A N 1
ATOM 1625 C CA . GLY A 1 210 ? -22.168 48.512 17.272 1.00 91.62 210 GLY A CA 1
ATOM 1626 C C . GLY A 1 210 ? -20.805 48.825 16.653 1.00 91.62 210 GLY A C 1
ATOM 1627 O O . GLY A 1 210 ? -19.894 47.998 16.697 1.00 91.62 210 GLY A O 1
ATOM 1628 N N . ASP A 1 211 ? -20.637 50.036 16.126 1.00 92.19 211 ASP A N 1
ATOM 1629 C CA . ASP A 1 211 ? -19.384 50.456 15.481 1.00 92.19 211 ASP A CA 1
ATOM 1630 C C . ASP A 1 211 ? -18.161 50.318 16.407 1.00 92.19 211 ASP A C 1
ATOM 1632 O O . ASP A 1 211 ? -17.083 49.928 15.958 1.00 92.19 211 ASP A O 1
ATOM 1636 N N . ASP A 1 212 ? -18.333 50.554 17.712 1.00 92.75 212 ASP A N 1
ATOM 1637 C CA . ASP A 1 212 ? -17.274 50.393 18.716 1.00 92.75 212 ASP A CA 1
ATOM 1638 C C . ASP A 1 212 ? -16.863 48.924 18.911 1.00 92.75 212 ASP A C 1
ATOM 1640 O O . ASP A 1 212 ? -15.680 48.616 19.063 1.00 92.75 212 ASP A O 1
ATOM 1644 N N . GLU A 1 213 ? -17.827 48.002 18.864 1.00 92.38 213 GLU A N 1
ATOM 1645 C CA . GLU A 1 213 ? -17.590 46.561 18.982 1.00 92.38 213 GLU A CA 1
ATOM 1646 C C . GLU A 1 213 ? -16.905 46.020 17.723 1.00 92.38 213 GLU A C 1
ATOM 1648 O O . GLU A 1 213 ? -15.927 45.273 17.809 1.00 92.38 213 GLU A O 1
ATOM 1653 N N . LEU A 1 214 ? -17.351 46.476 16.548 1.00 91.69 214 LEU A N 1
ATOM 1654 C CA . LEU A 1 214 ? -16.712 46.171 15.269 1.00 91.69 214 LEU A CA 1
ATOM 1655 C C . LEU A 1 214 ? -15.271 46.686 15.231 1.00 91.69 214 LEU A C 1
ATOM 1657 O O . LEU A 1 214 ? -14.367 45.967 14.799 1.00 91.69 214 LEU A O 1
ATOM 1661 N N . LYS A 1 215 ? -15.037 47.907 15.725 1.00 93.38 215 LYS A N 1
ATOM 1662 C CA . LYS A 1 215 ? -13.701 48.499 15.818 1.00 93.38 215 LYS A CA 1
ATOM 1663 C C . LYS A 1 215 ? -12.801 47.704 16.762 1.00 93.38 215 LYS A C 1
ATOM 1665 O O . LYS A 1 215 ? -11.683 47.370 16.379 1.00 93.38 215 LYS A O 1
ATOM 1670 N N . ALA A 1 216 ? -13.288 47.350 17.952 1.00 95.00 216 ALA A N 1
ATOM 1671 C CA . ALA A 1 216 ? -12.538 46.546 18.914 1.00 95.00 216 ALA A CA 1
ATOM 1672 C C . ALA A 1 216 ? -12.184 45.159 18.353 1.00 95.00 216 ALA A C 1
ATOM 1674 O O . ALA A 1 216 ? -11.049 44.701 18.503 1.00 95.00 216 ALA A O 1
ATOM 1675 N N . TYR A 1 217 ? -13.124 44.515 17.654 1.00 94.12 217 TYR A N 1
ATOM 1676 C CA . TYR A 1 217 ? -12.888 43.225 17.012 1.00 94.12 217 TYR A CA 1
ATOM 1677 C C . TYR A 1 217 ? -11.855 43.328 15.887 1.00 94.12 217 TYR A C 1
ATOM 1679 O O . TYR A 1 217 ? -10.920 42.527 15.840 1.00 94.12 217 TYR A O 1
ATOM 1687 N N . TYR A 1 218 ? -11.980 44.328 15.011 1.00 91.19 218 TYR A N 1
ATOM 1688 C CA . TYR A 1 218 ? -11.001 44.593 13.958 1.00 91.19 218 TYR A CA 1
ATOM 1689 C C . TYR A 1 218 ? -9.607 44.847 14.543 1.00 91.19 218 TYR A C 1
ATOM 1691 O O . TYR A 1 218 ? -8.626 44.268 14.076 1.00 91.19 218 TYR A O 1
ATOM 1699 N N . ASP A 1 219 ? -9.514 45.659 15.601 1.00 93.69 219 ASP A N 1
ATOM 1700 C CA . ASP A 1 219 ? -8.239 46.001 16.225 1.00 93.69 219 ASP A CA 1
ATOM 1701 C C . ASP A 1 219 ? -7.562 44.798 16.902 1.00 93.69 219 ASP A C 1
ATOM 1703 O O . ASP A 1 219 ? -6.337 44.680 16.833 1.00 93.69 219 ASP A O 1
ATOM 1707 N N . GLN A 1 220 ? -8.335 43.881 17.493 1.00 94.44 220 GLN A N 1
ATOM 1708 C CA . GLN A 1 220 ? -7.816 42.642 18.087 1.00 94.44 220 GLN A CA 1
ATOM 1709 C C . GLN A 1 220 ? -7.470 41.561 17.053 1.00 94.44 220 GLN A C 1
ATOM 1711 O O . GLN A 1 220 ? -6.617 40.718 17.320 1.00 94.44 220 GLN A O 1
ATOM 1716 N N . ASN A 1 221 ? -8.093 41.583 15.870 1.00 93.81 221 ASN A N 1
ATOM 1717 C CA . ASN A 1 221 ? -7.977 40.520 14.867 1.00 93.81 221 ASN A CA 1
ATOM 1718 C C . ASN A 1 221 ? -7.355 41.001 13.547 1.00 93.81 221 ASN A C 1
ATOM 1720 O O . ASN A 1 221 ? -7.619 40.413 12.499 1.00 93.81 221 ASN A O 1
ATOM 1724 N N . LYS A 1 222 ? -6.511 42.045 13.571 1.00 90.88 222 LYS A N 1
ATOM 1725 C CA . LYS A 1 222 ? -5.937 42.668 12.357 1.00 90.88 222 LYS A CA 1
ATOM 1726 C C . LYS A 1 222 ? -5.339 41.665 11.375 1.00 90.88 222 LYS A C 1
ATOM 1728 O O . LYS A 1 222 ? -5.554 41.809 10.178 1.00 90.88 222 LYS A O 1
ATOM 1733 N N . ASN A 1 223 ? -4.662 40.628 11.872 1.00 88.69 223 ASN A N 1
ATOM 1734 C CA . ASN A 1 223 ? -4.030 39.598 11.042 1.00 88.69 223 ASN A CA 1
ATOM 1735 C C . ASN A 1 223 ? -5.027 38.812 10.171 1.00 88.69 223 ASN A C 1
ATOM 1737 O O . ASN A 1 223 ? -4.655 38.358 9.095 1.00 88.69 223 ASN A O 1
ATOM 1741 N N . SER A 1 224 ? -6.287 38.690 10.597 1.00 87.19 224 SER A N 1
ATOM 1742 C CA . SER A 1 224 ? -7.361 38.028 9.841 1.00 87.19 224 SER A CA 1
ATOM 1743 C C . SER A 1 224 ? -7.956 38.907 8.735 1.00 87.19 224 SER A C 1
ATOM 1745 O O . SER A 1 224 ? -8.714 38.413 7.905 1.00 87.19 224 SER A O 1
ATOM 1747 N N . PHE A 1 225 ? -7.625 40.201 8.719 1.00 88.00 225 PHE A N 1
ATOM 1748 C CA . PHE A 1 225 ? -8.102 41.184 7.742 1.00 88.00 225 PHE A CA 1
ATOM 1749 C C . PHE A 1 225 ? -6.985 41.706 6.826 1.00 88.00 225 PHE A C 1
ATOM 1751 O O . PHE A 1 225 ? -7.189 42.664 6.080 1.00 88.00 225 PHE A O 1
ATOM 1758 N N . ILE A 1 226 ? -5.802 41.084 6.862 1.00 86.69 226 ILE A N 1
ATOM 1759 C CA . ILE A 1 226 ? -4.713 41.387 5.932 1.00 86.69 226 ILE A CA 1
ATOM 1760 C C . ILE A 1 226 ? -5.023 40.709 4.597 1.00 86.69 226 ILE A C 1
ATOM 1762 O O . ILE A 1 226 ? -5.206 39.493 4.530 1.00 86.69 226 ILE A O 1
ATOM 1766 N N . ALA A 1 227 ? -5.074 41.498 3.524 1.00 82.38 227 ALA A N 1
ATOM 1767 C CA . ALA A 1 227 ? -5.130 40.943 2.180 1.00 82.38 227 ALA A CA 1
ATOM 1768 C C . ALA A 1 227 ? -3.838 40.148 1.913 1.00 82.38 227 ALA A C 1
ATOM 1770 O O . ALA A 1 227 ? -2.755 40.655 2.218 1.00 82.38 227 ALA A O 1
ATOM 1771 N N . PRO A 1 228 ? -3.924 38.927 1.355 1.00 82.25 228 PRO A N 1
ATOM 1772 C CA . PRO A 1 228 ? -2.737 38.149 1.027 1.00 82.25 228 PRO A CA 1
ATOM 1773 C C . PRO A 1 228 ? -1.822 38.944 0.094 1.00 82.25 228 PRO A C 1
ATOM 1775 O O . PRO A 1 228 ? -2.294 39.764 -0.699 1.00 82.25 228 PRO A O 1
ATOM 1778 N N . GLU A 1 229 ? -0.515 38.699 0.187 1.00 83.88 229 GLU A N 1
ATOM 1779 C CA . GLU A 1 229 ? 0.468 39.376 -0.656 1.00 83.88 229 GLU A CA 1
ATOM 1780 C C . GLU A 1 229 ? 0.118 39.203 -2.140 1.00 83.88 229 GLU A C 1
ATOM 1782 O O . GLU A 1 229 ? -0.075 38.092 -2.636 1.00 83.88 229 GLU A O 1
ATOM 1787 N N . GLN A 1 230 ? 0.026 40.324 -2.855 1.00 85.38 230 GLN A N 1
ATOM 1788 C CA . GLN A 1 230 ? -0.208 40.349 -4.293 1.00 85.38 230 GLN A CA 1
ATOM 1789 C C . GLN A 1 230 ? 1.022 40.909 -4.992 1.00 85.38 230 GLN A C 1
ATOM 1791 O O . GLN A 1 230 ? 1.558 41.947 -4.606 1.00 85.38 230 GLN A O 1
ATOM 1796 N N . VAL A 1 231 ? 1.435 40.249 -6.070 1.00 84.69 231 VAL A N 1
ATOM 1797 C CA . VAL A 1 231 ? 2.539 40.694 -6.923 1.00 84.69 231 VAL A CA 1
ATOM 1798 C C . VAL A 1 231 ? 2.022 41.016 -8.319 1.00 84.69 231 VAL A C 1
ATOM 1800 O O . VAL A 1 231 ? 1.192 40.299 -8.876 1.00 84.69 231 VAL A O 1
ATOM 1803 N N . LYS A 1 232 ? 2.524 42.106 -8.906 1.00 83.56 232 LYS A N 1
ATOM 1804 C CA . LYS A 1 232 ? 2.327 42.411 -10.328 1.00 83.56 232 LYS A CA 1
ATOM 1805 C C . LYS A 1 232 ? 3.490 41.827 -11.112 1.00 83.56 232 LYS A C 1
ATOM 1807 O O . LYS A 1 232 ? 4.630 42.236 -10.911 1.00 83.56 232 LYS A O 1
ATOM 1812 N N . VAL A 1 233 ? 3.194 40.902 -12.017 1.00 81.38 233 VAL A N 1
ATOM 1813 C CA . VAL A 1 233 ? 4.197 40.245 -12.861 1.00 81.38 233 VAL A CA 1
ATOM 1814 C C . VAL A 1 233 ? 3.935 40.602 -14.319 1.00 81.38 233 VAL A C 1
ATOM 1816 O O . VAL A 1 233 ? 2.795 40.564 -14.775 1.00 81.38 233 VAL A O 1
ATOM 1819 N N . SER A 1 234 ? 4.997 40.947 -15.046 1.00 85.19 234 SER A N 1
ATOM 1820 C CA . SER A 1 234 ? 4.983 41.017 -16.510 1.00 85.19 234 SER A CA 1
ATOM 1821 C C . SER A 1 234 ? 5.624 39.749 -17.058 1.00 85.19 234 SER A C 1
ATOM 1823 O O . SER A 1 234 ? 6.715 39.383 -16.630 1.00 85.19 234 SER A O 1
ATOM 1825 N N . TYR A 1 235 ? 4.952 39.077 -17.985 1.00 81.56 235 TYR A N 1
ATOM 1826 C CA . TYR A 1 235 ? 5.446 37.860 -18.622 1.00 81.56 235 TYR A CA 1
ATOM 1827 C C . TYR A 1 235 ? 5.131 37.888 -20.117 1.00 81.56 235 TYR A C 1
ATOM 1829 O O . TYR A 1 235 ? 4.195 38.559 -20.553 1.00 81.56 235 TYR A O 1
ATOM 1837 N N . ILE A 1 236 ? 5.924 37.155 -20.897 1.00 83.25 236 ILE A N 1
ATOM 1838 C CA . ILE A 1 236 ? 5.661 36.909 -22.315 1.00 83.25 236 ILE A CA 1
ATOM 1839 C C . ILE A 1 236 ? 5.135 35.475 -22.417 1.00 83.25 236 ILE A C 1
ATOM 1841 O O . ILE A 1 236 ? 5.901 34.543 -22.166 1.00 83.25 236 ILE A O 1
ATOM 1845 N N . PRO A 1 237 ? 3.848 35.265 -22.735 1.00 75.56 237 PRO A N 1
ATOM 1846 C CA . PRO A 1 237 ? 3.331 33.925 -22.966 1.00 75.56 237 PRO A CA 1
ATOM 1847 C C . PRO A 1 237 ? 3.880 33.388 -24.292 1.00 75.56 237 PRO A C 1
ATOM 1849 O O . PRO A 1 237 ? 3.623 33.953 -25.354 1.00 75.56 237 PRO A O 1
ATOM 1852 N N . LEU A 1 238 ? 4.643 32.298 -24.224 1.00 78.69 238 LEU A N 1
ATOM 1853 C CA . LEU A 1 238 ? 5.079 31.531 -25.389 1.00 78.69 238 LEU A CA 1
ATOM 1854 C C . LEU A 1 238 ? 4.170 30.312 -25.521 1.00 78.69 238 LEU A C 1
ATOM 1856 O O . LEU A 1 238 ? 4.426 29.269 -24.926 1.00 78.69 238 LEU A O 1
ATOM 1860 N N . ASP A 1 239 ? 3.086 30.472 -26.273 1.00 80.81 239 ASP A N 1
ATOM 1861 C CA . ASP A 1 239 ? 2.177 29.379 -26.602 1.00 80.81 239 ASP A CA 1
ATOM 1862 C C . ASP A 1 239 ? 2.406 28.927 -28.045 1.00 80.81 239 ASP A C 1
ATOM 1864 O O . ASP A 1 239 ? 2.114 29.657 -28.995 1.00 80.81 239 ASP A O 1
ATOM 1868 N N . ALA A 1 240 ? 2.922 27.709 -28.203 1.00 74.44 240 ALA A N 1
ATOM 1869 C CA . ALA A 1 240 ? 3.238 27.136 -29.505 1.00 74.44 240 ALA A CA 1
ATOM 1870 C C . ALA A 1 240 ? 1.994 27.011 -30.400 1.00 74.44 240 ALA A C 1
ATOM 1872 O O . ALA A 1 240 ? 2.107 27.216 -31.608 1.00 74.44 240 ALA A O 1
ATOM 1873 N N . ALA A 1 241 ? 0.814 26.747 -29.825 1.00 77.56 241 ALA A N 1
ATOM 1874 C CA . ALA A 1 241 ? -0.431 26.659 -30.585 1.00 77.56 241 ALA A CA 1
ATOM 1875 C C . ALA A 1 241 ? -0.805 28.020 -31.199 1.00 77.56 241 ALA A C 1
ATOM 1877 O O . ALA A 1 241 ? -1.046 28.107 -32.399 1.00 77.56 241 ALA A O 1
ATOM 1878 N N . SER A 1 242 ? -0.728 29.108 -30.423 1.00 75.94 242 SER A N 1
ATOM 1879 C CA . SER A 1 242 ? -0.979 30.476 -30.909 1.00 75.94 242 SER A CA 1
ATOM 1880 C C . SER A 1 242 ? 0.025 30.989 -31.953 1.00 75.94 242 SER A C 1
ATOM 1882 O O . SER A 1 242 ? -0.220 32.005 -32.617 1.00 75.94 242 SER A O 1
ATOM 1884 N N . MET A 1 243 ? 1.181 30.330 -32.070 1.00 74.75 243 MET A N 1
ATOM 1885 C CA . MET A 1 243 ? 2.231 30.681 -33.023 1.00 74.75 243 MET A CA 1
ATOM 1886 C C . MET A 1 243 ? 2.082 29.945 -34.355 1.00 74.75 243 MET A C 1
ATOM 1888 O O . MET A 1 243 ? 2.474 30.507 -35.375 1.00 74.75 243 MET A O 1
ATOM 1892 N N . GLN A 1 244 ? 1.489 28.746 -34.375 1.00 72.12 244 GLN A N 1
ATOM 1893 C CA . GLN A 1 244 ? 1.325 27.947 -35.598 1.00 72.12 244 GLN A CA 1
ATOM 1894 C C . GLN A 1 244 ? 0.540 28.694 -36.685 1.00 72.12 244 GLN A C 1
ATOM 1896 O O . GLN A 1 244 ? 0.983 28.731 -37.828 1.00 72.12 244 GLN A O 1
ATOM 1901 N N . ASP A 1 245 ? -0.534 29.400 -36.323 1.00 71.31 245 ASP A N 1
ATOM 1902 C CA . ASP A 1 245 ? -1.365 30.153 -37.280 1.00 71.31 245 ASP A CA 1
ATOM 1903 C C . ASP A 1 245 ? -0.664 31.386 -37.882 1.00 71.31 245 ASP A C 1
ATOM 1905 O O . ASP A 1 245 ? -1.121 31.964 -38.871 1.00 71.31 245 ASP A O 1
ATOM 1909 N N . LYS A 1 246 ? 0.445 31.826 -37.274 1.00 74.81 246 LYS A N 1
ATOM 1910 C CA . LYS A 1 246 ? 1.219 33.002 -37.707 1.00 74.81 246 LYS A CA 1
ATOM 1911 C C . LYS A 1 246 ? 2.444 32.628 -38.535 1.00 74.81 246 LYS A C 1
ATOM 1913 O O . LYS A 1 246 ? 3.031 33.509 -39.164 1.00 74.81 246 LYS A O 1
ATOM 1918 N N . VAL A 1 247 ? 2.831 31.354 -38.544 1.00 76.75 247 VAL A N 1
ATOM 1919 C CA . VAL A 1 247 ? 3.961 30.861 -39.331 1.00 76.75 247 VAL A CA 1
ATOM 1920 C C . VAL A 1 247 ? 3.447 30.454 -40.707 1.00 76.75 247 VAL A C 1
ATOM 1922 O O . VAL A 1 247 ? 2.812 29.418 -40.877 1.00 76.75 247 VAL A O 1
ATOM 1925 N N . LYS A 1 248 ? 3.730 31.283 -41.713 1.00 80.00 248 LYS A N 1
ATOM 1926 C CA . LYS A 1 248 ? 3.531 30.920 -43.118 1.00 80.00 248 LYS A CA 1
ATOM 1927 C C . LYS A 1 248 ? 4.808 30.272 -43.630 1.00 80.00 248 LYS A C 1
ATOM 1929 O O . LYS A 1 248 ? 5.798 30.968 -43.822 1.00 80.00 248 LYS A O 1
ATOM 1934 N N . VAL A 1 249 ? 4.777 28.959 -43.824 1.00 82.56 249 VAL A N 1
ATOM 1935 C CA . VAL A 1 249 ? 5.866 28.229 -44.481 1.00 82.56 249 VAL A CA 1
ATOM 1936 C C . VAL A 1 249 ? 5.690 28.386 -45.991 1.00 82.56 249 VAL A C 1
ATOM 1938 O O . VAL A 1 249 ? 4.616 28.080 -46.509 1.00 82.56 249 VAL A O 1
ATOM 1941 N N . SER A 1 250 ? 6.704 28.909 -46.679 1.00 89.44 250 SER A N 1
ATOM 1942 C CA . SER A 1 250 ? 6.677 29.063 -48.137 1.00 89.44 250 SER A CA 1
ATOM 1943 C C . SER A 1 250 ? 7.063 27.761 -48.852 1.00 89.44 250 SER A C 1
ATOM 1945 O O . SER A 1 250 ? 7.681 26.876 -48.256 1.00 89.44 250 SER A O 1
ATOM 1947 N N . GLU A 1 251 ? 6.709 27.622 -50.134 1.00 86.62 251 GLU A N 1
ATOM 1948 C CA . GLU A 1 251 ? 7.163 26.474 -50.935 1.00 86.62 251 GLU A CA 1
ATOM 1949 C C . GLU A 1 251 ? 8.687 26.485 -51.104 1.00 86.62 251 GLU A C 1
ATOM 1951 O O . GLU A 1 251 ? 9.310 25.423 -51.130 1.00 86.62 251 GLU A O 1
ATOM 1956 N N . GLU A 1 252 ? 9.304 27.669 -51.137 1.00 90.00 252 GLU A N 1
ATOM 1957 C CA . GLU A 1 252 ? 10.754 27.825 -51.171 1.00 90.00 252 GLU A CA 1
ATOM 1958 C C . GLU A 1 252 ? 11.415 27.275 -49.899 1.00 90.00 252 GLU A C 1
ATOM 1960 O O . GLU A 1 252 ? 12.415 26.563 -49.998 1.00 90.00 252 GLU A O 1
ATOM 1965 N N . ASP A 1 253 ? 10.837 27.533 -48.720 1.00 87.56 253 ASP A N 1
ATOM 1966 C CA . ASP A 1 253 ? 11.338 26.995 -47.446 1.00 87.56 253 ASP A CA 1
ATOM 1967 C C . ASP A 1 253 ? 11.213 25.467 -47.397 1.00 87.56 253 ASP A C 1
ATOM 1969 O O . ASP A 1 253 ? 12.126 24.777 -46.938 1.00 87.56 253 ASP A O 1
ATOM 1973 N N . ILE A 1 254 ? 10.101 24.925 -47.910 1.00 85.50 254 ILE A N 1
ATOM 1974 C CA . ILE A 1 254 ? 9.880 23.475 -48.002 1.00 85.50 254 ILE A CA 1
ATOM 1975 C C . ILE A 1 254 ? 10.892 22.847 -48.959 1.00 85.50 254 ILE A C 1
ATOM 1977 O O . ILE A 1 254 ? 11.505 21.836 -48.616 1.00 85.50 254 ILE A O 1
ATOM 1981 N N . SER A 1 255 ? 11.099 23.442 -50.137 1.00 87.69 255 SER A N 1
ATOM 1982 C CA . SER A 1 255 ? 12.058 22.942 -51.124 1.00 87.69 255 SER A CA 1
ATOM 1983 C C . SER A 1 255 ? 13.484 23.000 -50.590 1.00 87.69 255 SER A C 1
ATOM 1985 O O . SER A 1 255 ? 14.209 22.015 -50.695 1.00 87.69 255 SER A O 1
ATOM 1987 N N . ALA A 1 256 ? 13.882 24.109 -49.960 1.00 91.19 256 ALA A N 1
ATOM 1988 C CA . ALA A 1 256 ? 15.207 24.258 -49.368 1.00 91.19 256 ALA A CA 1
ATOM 1989 C C . ALA A 1 256 ? 15.443 23.240 -48.244 1.00 91.19 256 ALA A C 1
ATOM 1991 O O . ALA A 1 256 ? 16.512 22.626 -48.171 1.00 91.19 256 ALA A O 1
ATOM 1992 N N . TYR A 1 257 ? 14.435 23.019 -47.395 1.00 88.25 257 TYR A N 1
ATOM 1993 C CA . TYR A 1 257 ? 14.507 22.020 -46.336 1.00 88.25 257 TYR A CA 1
ATOM 1994 C C . TYR A 1 257 ? 14.600 20.603 -46.907 1.00 88.25 257 TYR A C 1
ATOM 1996 O O . TYR A 1 257 ? 15.469 19.835 -46.491 1.00 88.25 257 TYR A O 1
ATOM 2004 N N . TYR A 1 258 ? 13.758 20.268 -47.887 1.00 83.81 258 TYR A N 1
ATOM 2005 C CA . TYR A 1 258 ? 13.791 18.981 -48.574 1.00 83.81 258 TYR A CA 1
ATOM 2006 C C . TYR A 1 258 ? 15.147 18.739 -49.237 1.00 83.81 258 TYR A C 1
ATOM 2008 O O . TYR A 1 258 ? 15.741 17.688 -49.020 1.00 83.81 258 TYR A O 1
ATOM 2016 N N . ASP A 1 259 ? 15.678 19.715 -49.975 1.00 84.69 259 ASP A N 1
ATOM 2017 C CA . ASP A 1 259 ? 16.974 19.617 -50.647 1.00 84.69 259 ASP A CA 1
ATOM 2018 C C . ASP A 1 259 ? 18.128 19.397 -49.663 1.00 84.69 259 ASP A C 1
ATOM 2020 O O . ASP A 1 259 ? 18.997 18.563 -49.925 1.00 84.69 259 ASP A O 1
ATOM 2024 N N . GLN A 1 260 ? 18.117 20.081 -48.513 1.00 84.81 260 GLN A N 1
ATOM 2025 C CA . GLN A 1 260 ? 19.113 19.881 -47.453 1.00 84.81 260 GLN A CA 1
ATOM 2026 C C . GLN A 1 260 ? 18.983 18.531 -46.738 1.00 84.81 260 GLN A C 1
ATOM 2028 O O . GLN A 1 260 ? 19.976 18.020 -46.226 1.00 84.81 260 GLN A O 1
ATOM 2033 N N . HIS A 1 261 ? 17.787 17.945 -46.714 1.00 83.50 261 HIS A N 1
ATOM 2034 C CA . HIS A 1 261 ? 17.487 16.724 -45.964 1.00 83.50 261 HIS A CA 1
ATOM 2035 C C . HIS A 1 261 ? 17.089 15.556 -46.876 1.00 83.50 261 HIS A C 1
ATOM 2037 O O . HIS A 1 261 ? 16.454 14.609 -46.419 1.00 83.50 261 HIS A O 1
ATOM 2043 N N . LYS A 1 262 ? 17.483 15.579 -48.158 1.00 77.31 262 LYS A N 1
ATOM 2044 C CA . LYS A 1 262 ? 17.166 14.529 -49.148 1.00 77.31 262 LYS A CA 1
ATOM 2045 C C . LYS A 1 262 ? 17.520 13.121 -48.668 1.00 77.31 262 LYS A C 1
ATOM 2047 O O . LYS A 1 262 ? 16.787 12.180 -48.957 1.00 77.31 262 LYS A O 1
ATOM 2052 N N . SER A 1 263 ? 18.605 12.977 -47.909 1.00 70.12 263 SER A N 1
ATOM 2053 C CA . SER A 1 263 ? 19.029 11.702 -47.315 1.00 70.12 263 SER A CA 1
ATOM 2054 C C . SER A 1 263 ? 18.020 11.125 -46.315 1.00 70.12 263 SER A C 1
ATOM 2056 O O . SER A 1 263 ? 17.953 9.911 -46.169 1.00 70.12 263 SER A O 1
ATOM 2058 N N . SER A 1 264 ? 17.209 11.968 -45.671 1.00 73.88 264 SER A N 1
ATOM 2059 C CA . SER A 1 264 ? 16.152 11.565 -44.734 1.00 73.88 264 SER A CA 1
ATOM 2060 C C . SER A 1 264 ? 14.844 11.171 -45.430 1.00 73.88 264 SER A C 1
ATOM 2062 O O . SER A 1 264 ? 13.953 10.621 -44.784 1.00 73.88 264 SER A O 1
ATOM 2064 N N . TYR A 1 265 ? 14.711 11.469 -46.728 1.00 74.12 265 TYR A N 1
ATOM 2065 C CA . TYR A 1 265 ? 13.480 11.273 -47.505 1.00 74.12 265 TYR A CA 1
ATOM 2066 C C . TYR A 1 265 ? 13.645 10.324 -48.706 1.00 74.12 265 TYR A C 1
ATOM 2068 O O . TYR A 1 265 ? 12.664 10.026 -49.387 1.00 74.12 265 TYR A O 1
ATOM 2076 N N . GLY A 1 266 ? 14.860 9.826 -48.959 1.00 68.19 266 GLY A N 1
ATOM 2077 C CA . GLY A 1 266 ? 15.154 8.773 -49.935 1.00 68.19 266 GLY A CA 1
ATOM 2078 C C . GLY A 1 266 ? 15.311 7.391 -49.291 1.00 68.19 266 GLY A C 1
ATOM 2079 O O . GLY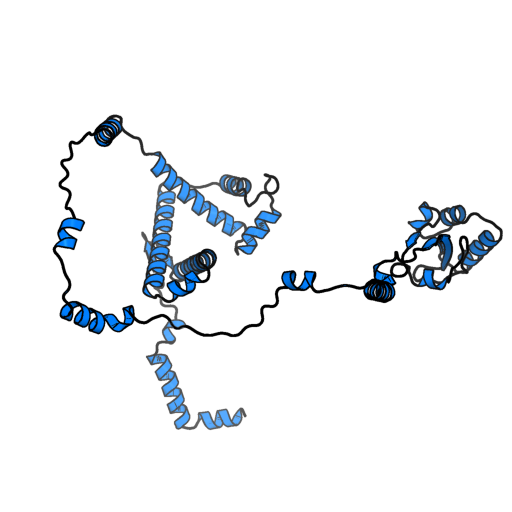 A 1 266 ? 15.511 7.269 -48.086 1.00 68.19 266 GLY A O 1
ATOM 2080 N N . GLN A 1 267 ? 15.238 6.333 -50.101 1.00 65.44 267 GLN A N 1
ATOM 2081 C CA . GLN A 1 267 ? 15.671 4.991 -49.695 1.00 65.44 267 GLN A CA 1
ATOM 2082 C C . GLN A 1 267 ? 17.171 4.847 -50.011 1.00 65.44 267 GLN A C 1
ATOM 2084 O O . GLN A 1 267 ? 17.578 5.252 -51.103 1.00 65.44 267 GLN A O 1
ATOM 2089 N N . PRO A 1 268 ? 18.002 4.303 -49.104 1.00 67.88 268 PRO A N 1
ATOM 2090 C CA . PRO A 1 268 ? 19.410 4.053 -49.399 1.00 67.88 268 PRO A CA 1
ATOM 2091 C C . PRO A 1 268 ? 19.551 3.044 -50.552 1.00 67.88 268 PRO A C 1
ATOM 2093 O O . PRO A 1 268 ? 18.803 2.069 -50.617 1.00 67.88 268 PRO A O 1
ATOM 2096 N N . GLU A 1 269 ? 20.505 3.278 -51.459 1.00 75.00 269 GLU A N 1
ATOM 2097 C CA . GLU A 1 269 ? 20.850 2.350 -52.548 1.00 75.00 269 GLU A CA 1
ATOM 2098 C C . GLU A 1 269 ? 21.225 0.986 -51.951 1.00 75.00 269 GLU A C 1
ATOM 2100 O O . GLU A 1 269 ? 22.112 0.910 -51.103 1.00 75.00 269 GLU A O 1
ATOM 2105 N N . ARG A 1 270 ? 20.554 -0.095 -52.360 1.00 85.69 270 ARG A N 1
ATOM 2106 C CA . ARG A 1 270 ? 20.841 -1.454 -51.879 1.00 85.69 270 ARG A CA 1
ATOM 2107 C C . ARG A 1 270 ? 21.402 -2.263 -53.028 1.00 85.69 270 ARG A C 1
ATOM 2109 O O . ARG A 1 270 ? 20.833 -2.256 -54.097 1.00 85.69 270 ARG A O 1
ATOM 2116 N N . LYS A 1 271 ? 22.462 -3.031 -52.813 1.00 89.19 271 LYS A N 1
ATOM 2117 C CA . LYS A 1 271 ? 23.031 -3.895 -53.856 1.00 89.19 271 LYS A CA 1
ATOM 2118 C C . LYS A 1 271 ? 22.824 -5.358 -53.505 1.00 89.19 271 LYS A C 1
ATOM 2120 O O . LYS A 1 271 ? 23.010 -5.750 -52.354 1.00 89.19 271 LYS A O 1
ATOM 2125 N N . ASN A 1 272 ? 22.428 -6.168 -54.482 1.00 91.38 272 ASN A N 1
ATOM 2126 C CA . ASN A 1 272 ? 22.249 -7.606 -54.301 1.00 91.38 272 ASN A CA 1
ATOM 2127 C C . ASN A 1 272 ? 23.505 -8.351 -54.760 1.00 91.38 272 ASN A C 1
ATOM 2129 O O . ASN A 1 272 ? 23.869 -8.256 -55.929 1.00 91.38 272 ASN A O 1
ATOM 2133 N N . TYR A 1 273 ? 24.152 -9.102 -53.870 1.00 92.62 273 TYR A N 1
ATOM 2134 C CA . TYR A 1 273 ? 25.403 -9.800 -54.178 1.00 92.62 273 TYR A CA 1
ATOM 2135 C C . TYR A 1 273 ? 25.276 -11.321 -54.130 1.00 92.62 273 TYR A C 1
ATOM 2137 O O . TYR A 1 273 ? 24.462 -11.899 -53.405 1.00 92.62 273 TYR A O 1
ATOM 2145 N N . SER A 1 274 ? 26.159 -11.990 -54.866 1.00 93.88 274 SER A N 1
ATOM 2146 C CA . SER A 1 274 ? 26.471 -13.403 -54.664 1.00 93.88 274 SER A CA 1
ATOM 2147 C C . SER A 1 274 ? 27.968 -13.629 -54.550 1.00 93.88 274 SER A C 1
ATOM 2149 O O . SER A 1 274 ? 28.752 -12.905 -55.159 1.00 93.88 274 SER A O 1
ATOM 2151 N N . VAL A 1 275 ? 28.371 -14.627 -53.769 1.00 94.25 275 VAL A N 1
ATOM 2152 C CA . VAL A 1 275 ? 29.770 -14.911 -53.463 1.00 94.25 275 VAL A CA 1
ATOM 2153 C C . VAL A 1 275 ? 30.113 -16.389 -53.641 1.00 94.25 275 VAL A C 1
ATOM 2155 O O . VAL A 1 275 ? 29.320 -17.278 -53.339 1.00 94.25 275 VAL A O 1
ATOM 2158 N N . ILE A 1 276 ? 31.331 -16.648 -54.111 1.00 94.62 276 ILE A N 1
ATOM 2159 C CA . ILE A 1 276 ? 31.993 -17.949 -54.031 1.00 94.62 276 ILE A CA 1
ATOM 2160 C C . ILE A 1 276 ? 33.221 -17.772 -53.149 1.00 94.62 276 ILE A C 1
ATOM 2162 O O . ILE A 1 276 ? 34.201 -17.154 -53.558 1.00 94.62 276 ILE A O 1
ATOM 2166 N N . GLN A 1 277 ? 33.161 -18.314 -51.936 1.00 94.25 277 GLN A N 1
ATOM 2167 C CA . GLN A 1 277 ? 34.308 -18.389 -51.033 1.00 94.25 277 GLN A CA 1
ATOM 2168 C C . GLN A 1 277 ? 35.121 -19.658 -51.295 1.00 94.25 277 GLN A C 1
ATOM 2170 O O . GLN A 1 277 ? 34.538 -20.737 -51.363 1.00 94.25 277 GLN A O 1
ATOM 2175 N N . LEU A 1 278 ? 36.442 -19.543 -51.406 1.00 94.88 278 LEU A N 1
ATOM 2176 C CA . LEU A 1 278 ? 37.386 -20.642 -51.625 1.00 94.88 278 LEU A CA 1
ATOM 2177 C C . LEU A 1 278 ? 38.569 -20.528 -50.657 1.00 94.88 278 LEU A C 1
ATOM 2179 O O . LEU A 1 278 ? 38.879 -19.445 -50.155 1.00 94.88 278 LEU A O 1
ATOM 2183 N N . LYS A 1 279 ? 39.233 -21.653 -50.365 1.00 91.81 279 LYS A N 1
ATOM 2184 C CA . LYS A 1 279 ? 40.306 -21.696 -49.355 1.00 91.81 279 LYS A CA 1
ATOM 2185 C C . LYS A 1 279 ? 41.621 -21.143 -49.880 1.00 91.81 279 LYS A C 1
ATOM 2187 O O . LYS A 1 279 ? 42.379 -20.556 -49.111 1.00 91.81 279 LYS A O 1
ATOM 2192 N N . THR A 1 280 ? 41.903 -21.343 -51.163 1.00 93.06 280 THR A N 1
ATOM 2193 C CA . THR A 1 280 ? 43.180 -20.962 -51.771 1.00 93.06 280 THR A CA 1
ATOM 2194 C C . THR A 1 280 ? 42.994 -20.053 -52.980 1.00 93.06 280 THR A C 1
ATOM 2196 O O . THR A 1 280 ? 41.990 -20.112 -53.689 1.00 93.06 280 THR A O 1
ATOM 2199 N N . GLU A 1 281 ? 44.001 -19.224 -53.245 1.00 92.12 281 GLU A N 1
ATOM 2200 C CA . GLU A 1 281 ? 44.011 -18.319 -54.395 1.00 92.12 281 GLU A CA 1
ATOM 2201 C C . GLU A 1 281 ? 44.013 -19.081 -55.728 1.00 92.12 281 GLU A C 1
ATOM 2203 O O . GLU A 1 281 ? 43.387 -18.658 -56.695 1.00 92.12 281 GLU A O 1
ATOM 2208 N N . ALA A 1 282 ? 44.681 -20.238 -55.775 1.00 92.75 282 ALA A N 1
ATOM 2209 C CA . ALA A 1 282 ? 44.719 -21.092 -56.959 1.00 92.75 282 ALA A CA 1
ATOM 2210 C C . ALA A 1 282 ? 43.326 -21.640 -57.314 1.00 92.75 282 ALA A C 1
ATOM 2212 O O . ALA A 1 282 ? 42.931 -21.597 -58.478 1.00 92.75 282 ALA A O 1
ATOM 2213 N N . GLU A 1 283 ? 42.562 -22.097 -56.316 1.00 91.88 283 GLU A N 1
ATOM 2214 C CA . GLU A 1 283 ? 41.173 -22.532 -56.504 1.00 91.88 283 GLU A CA 1
ATOM 2215 C C . GLU A 1 283 ? 40.279 -21.370 -56.951 1.00 91.88 283 GLU A C 1
ATOM 2217 O O . GLU A 1 283 ? 39.458 -21.542 -57.851 1.00 91.88 283 GLU A O 1
ATOM 2222 N N . ALA A 1 284 ? 40.457 -20.184 -56.359 1.00 92.44 284 ALA A N 1
ATOM 2223 C CA . ALA A 1 284 ? 39.701 -18.990 -56.728 1.00 92.44 284 ALA A CA 1
ATOM 2224 C C . ALA A 1 284 ? 39.984 -18.532 -58.161 1.00 92.44 284 ALA A C 1
ATOM 2226 O O . ALA A 1 284 ? 39.052 -18.235 -58.903 1.00 92.44 284 ALA A O 1
ATOM 2227 N N . ASN A 1 285 ? 41.242 -18.552 -58.597 1.00 93.31 285 ASN A N 1
ATOM 2228 C CA . ASN A 1 285 ? 41.584 -18.236 -59.981 1.00 93.31 285 ASN A CA 1
ATOM 2229 C C . ASN A 1 285 ? 41.006 -19.264 -60.963 1.00 93.31 285 ASN A C 1
ATOM 2231 O O . ASN A 1 285 ? 40.422 -18.878 -61.973 1.00 93.31 285 ASN A O 1
ATOM 2235 N N . ALA A 1 286 ? 41.082 -20.560 -60.644 1.00 93.06 286 ALA A N 1
ATOM 2236 C CA . ALA A 1 286 ? 40.493 -21.604 -61.482 1.00 93.06 286 ALA A CA 1
ATOM 2237 C C . ALA A 1 286 ? 38.965 -21.458 -61.607 1.00 93.06 286 ALA A C 1
ATOM 2239 O O . ALA A 1 286 ? 38.420 -21.536 -62.708 1.00 93.06 286 ALA A O 1
ATOM 2240 N N . ALA A 1 287 ? 38.272 -21.188 -60.495 1.00 91.31 287 ALA A N 1
ATOM 2241 C CA . ALA A 1 287 ? 36.833 -20.938 -60.496 1.00 91.31 287 ALA A CA 1
ATOM 2242 C C . ALA A 1 287 ? 36.470 -19.663 -61.277 1.00 91.31 287 ALA A C 1
ATOM 2244 O O . ALA A 1 287 ? 35.506 -19.661 -62.041 1.00 91.31 287 ALA A O 1
ATOM 2245 N N . LEU A 1 288 ? 37.259 -18.592 -61.149 1.00 92.88 288 LEU A N 1
ATOM 2246 C CA . LEU A 1 288 ? 37.056 -17.359 -61.909 1.00 92.88 288 LEU A CA 1
ATOM 2247 C C . LEU A 1 288 ? 37.221 -17.581 -63.421 1.00 92.88 288 LEU A C 1
ATOM 2249 O O . LEU A 1 288 ? 36.457 -17.024 -64.209 1.00 92.88 288 LEU A O 1
ATOM 2253 N N . ASP A 1 289 ? 38.180 -18.406 -63.837 1.00 94.31 289 ASP A N 1
ATOM 2254 C CA . ASP A 1 289 ? 38.381 -18.750 -65.246 1.00 94.31 289 ASP A CA 1
ATOM 2255 C C . ASP A 1 289 ? 37.229 -19.589 -65.815 1.00 94.31 289 ASP A C 1
ATOM 2257 O O . ASP A 1 289 ? 36.841 -19.398 -66.968 1.00 94.31 289 ASP A O 1
ATOM 2261 N N . GLU A 1 290 ? 36.650 -20.494 -65.022 1.00 91.81 290 GLU A N 1
ATOM 2262 C CA . GLU A 1 290 ? 35.432 -21.225 -65.394 1.00 91.81 290 GLU A CA 1
ATOM 2263 C C . GLU A 1 290 ? 34.237 -20.275 -65.561 1.00 91.81 290 GLU A C 1
ATOM 2265 O O . GLU A 1 290 ? 33.516 -20.360 -66.558 1.00 91.81 290 GLU A O 1
ATOM 2270 N N . LEU A 1 291 ? 34.071 -19.308 -64.653 1.00 92.19 291 LEU A N 1
ATOM 2271 C CA . LEU A 1 291 ? 33.023 -18.286 -64.751 1.00 92.19 291 LEU A CA 1
ATOM 2272 C C . LEU A 1 291 ? 33.196 -17.396 -65.987 1.00 92.19 291 LEU A C 1
ATOM 2274 O O . LEU A 1 291 ? 32.230 -17.141 -66.703 1.00 92.19 291 LEU A O 1
ATOM 2278 N N . LYS A 1 292 ? 34.429 -16.979 -66.303 1.00 91.00 292 LYS A N 1
ATOM 2279 C CA . LYS A 1 292 ? 34.733 -16.202 -67.520 1.00 91.00 292 LYS A CA 1
ATOM 2280 C C . LYS A 1 292 ? 34.462 -16.979 -68.811 1.00 91.00 292 LYS A C 1
ATOM 2282 O O . LYS A 1 292 ? 34.186 -16.366 -69.838 1.00 91.00 292 LYS A O 1
ATOM 2287 N N . LYS A 1 293 ? 34.524 -18.313 -68.769 1.00 91.06 293 LYS A N 1
ATOM 2288 C CA . LYS A 1 293 ? 34.170 -19.205 -69.888 1.00 91.06 293 LYS A CA 1
ATOM 2289 C C . LYS A 1 293 ? 32.664 -19.479 -69.991 1.00 91.06 293 LYS A C 1
ATOM 2291 O O . LYS A 1 293 ? 32.255 -20.206 -70.893 1.00 91.06 293 LYS A O 1
ATOM 2296 N N . GLY A 1 294 ? 31.849 -18.893 -69.111 1.00 88.56 294 GLY A N 1
ATOM 2297 C CA . GLY A 1 294 ? 30.389 -18.989 -69.145 1.00 88.56 294 GLY A CA 1
ATOM 2298 C C . GLY A 1 294 ? 29.790 -20.057 -68.229 1.00 88.56 294 GLY A C 1
ATOM 2299 O O . GLY A 1 294 ? 28.635 -20.427 -68.429 1.00 88.56 294 GLY A O 1
ATOM 2300 N N . ALA A 1 295 ? 30.537 -20.570 -67.245 1.00 91.12 295 ALA A N 1
ATOM 2301 C CA . ALA A 1 295 ? 29.958 -21.437 -66.219 1.00 91.12 295 ALA A CA 1
ATOM 2302 C C . ALA A 1 295 ? 28.890 -20.692 -65.393 1.00 91.12 295 ALA A C 1
ATOM 2304 O O . ALA A 1 295 ? 29.009 -19.492 -65.132 1.00 91.12 295 ALA A O 1
ATOM 2305 N N . ASP A 1 296 ? 27.853 -21.409 -64.954 1.00 93.56 296 ASP A N 1
ATOM 2306 C CA . ASP A 1 296 ? 26.810 -20.836 -64.102 1.00 93.56 296 ASP A CA 1
ATOM 2307 C C . ASP A 1 296 ? 27.338 -20.568 -62.684 1.00 93.56 296 ASP A C 1
ATOM 2309 O O . ASP A 1 296 ? 27.848 -21.466 -62.009 1.00 93.56 296 ASP A O 1
ATOM 2313 N N . PHE A 1 297 ? 27.191 -19.324 -62.221 1.00 94.00 297 PHE A N 1
ATOM 2314 C CA . PHE A 1 297 ? 27.714 -18.894 -60.922 1.00 94.00 297 PHE A CA 1
ATOM 23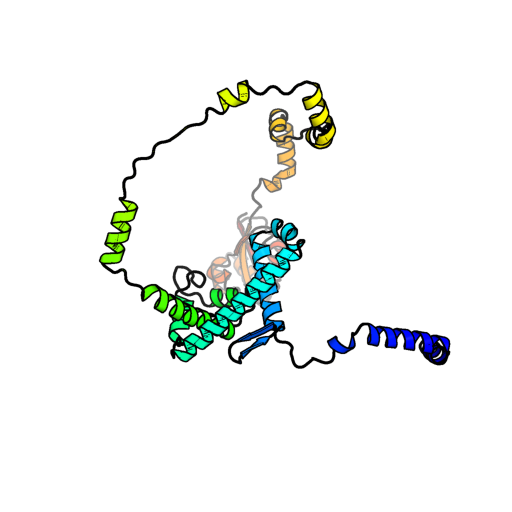15 C C . PHE A 1 297 ? 27.073 -19.651 -59.759 1.00 94.00 297 PHE A C 1
ATOM 2317 O O . PHE A 1 297 ? 27.773 -20.061 -58.837 1.00 94.00 297 PHE A O 1
ATOM 2324 N N . ALA A 1 298 ? 25.758 -19.876 -59.807 1.00 93.75 298 ALA A N 1
ATOM 2325 C CA . ALA A 1 298 ? 25.035 -20.520 -58.718 1.00 93.75 298 ALA A CA 1
ATOM 2326 C C . ALA A 1 298 ? 25.375 -22.014 -58.607 1.00 93.75 298 ALA A C 1
ATOM 2328 O O . ALA A 1 298 ? 25.507 -22.541 -57.497 1.00 93.75 298 ALA A O 1
ATOM 2329 N N . ALA A 1 299 ? 25.546 -22.696 -59.740 1.00 94.06 299 ALA A N 1
ATOM 2330 C CA . ALA A 1 299 ? 26.019 -24.073 -59.795 1.00 94.06 299 ALA A CA 1
ATOM 2331 C C . ALA A 1 299 ? 27.445 -24.190 -59.240 1.00 94.06 299 ALA A C 1
ATOM 2333 O O . ALA A 1 299 ? 27.697 -25.018 -58.362 1.00 94.06 299 ALA A O 1
ATOM 2334 N N . LEU A 1 300 ? 28.349 -23.309 -59.680 1.00 93.06 300 LEU A N 1
ATOM 2335 C CA . LEU A 1 300 ? 29.738 -23.317 -59.231 1.00 93.06 300 LEU A CA 1
ATOM 2336 C C . LEU A 1 300 ? 29.863 -22.980 -57.741 1.00 93.06 300 LEU A C 1
ATOM 2338 O O . LEU A 1 300 ? 30.647 -23.606 -57.027 1.00 93.06 300 LEU A O 1
ATOM 2342 N N . ALA A 1 301 ? 29.046 -22.045 -57.251 1.00 93.88 301 ALA A N 1
ATOM 2343 C CA . ALA A 1 301 ? 28.947 -21.732 -55.835 1.00 93.88 301 ALA A CA 1
ATOM 2344 C C . ALA A 1 301 ? 28.534 -22.967 -55.030 1.00 93.88 301 ALA A C 1
ATOM 2346 O O . ALA A 1 301 ? 29.254 -23.336 -54.106 1.00 93.88 301 ALA A O 1
ATOM 2347 N N . LYS A 1 302 ? 27.439 -23.644 -55.416 1.00 93.25 302 LYS A N 1
ATOM 2348 C CA . LYS A 1 302 ? 26.928 -24.872 -54.768 1.00 93.25 302 LYS A CA 1
ATOM 2349 C C . LYS A 1 302 ? 27.979 -25.976 -54.671 1.00 93.25 302 LYS A C 1
ATOM 2351 O O . LYS A 1 302 ? 28.080 -26.650 -53.641 1.00 93.25 302 LYS A O 1
ATOM 2356 N N . GLU A 1 303 ? 28.741 -26.155 -55.740 1.00 92.38 303 GLU A N 1
ATOM 2357 C CA . GLU A 1 303 ? 29.740 -27.209 -55.856 1.00 92.38 303 GLU A CA 1
ATOM 2358 C C . GLU A 1 303 ? 31.014 -26.889 -55.068 1.00 92.38 303 GLU A C 1
ATOM 2360 O O . GLU A 1 303 ? 31.440 -27.697 -54.241 1.00 92.38 303 GLU A O 1
ATOM 2365 N N . LYS A 1 304 ? 31.605 -25.713 -55.303 1.00 92.50 304 LYS A N 1
ATOM 2366 C CA . LYS A 1 304 ? 32.985 -25.418 -54.895 1.00 92.50 304 LYS A CA 1
ATOM 2367 C C . LYS A 1 304 ? 33.102 -24.471 -53.710 1.00 92.50 304 LYS A C 1
ATOM 2369 O O . LYS A 1 304 ? 34.155 -24.449 -53.076 1.00 92.50 304 LYS A O 1
ATOM 2374 N N . SER A 1 305 ? 32.068 -23.691 -53.392 1.00 93.75 305 SER A N 1
ATOM 2375 C CA . SER A 1 305 ? 32.197 -22.710 -52.318 1.00 93.75 305 SER A CA 1
ATOM 2376 C C . SER A 1 305 ? 32.372 -23.376 -50.950 1.00 93.75 305 SER A C 1
ATOM 2378 O O . SER A 1 305 ? 31.787 -24.416 -50.656 1.00 93.75 305 SER A O 1
ATOM 2380 N N . THR A 1 306 ? 33.170 -22.765 -50.084 1.00 93.25 306 THR A N 1
ATOM 2381 C CA . THR A 1 306 ? 33.349 -23.178 -48.693 1.00 93.25 306 THR A CA 1
ATOM 2382 C C . THR A 1 306 ? 32.474 -22.405 -47.715 1.00 93.25 306 THR A C 1
ATOM 2384 O O . THR A 1 306 ? 32.462 -22.751 -46.535 1.00 93.25 306 THR A O 1
ATOM 2387 N N . ASP A 1 307 ? 31.726 -21.400 -48.180 1.00 89.94 307 ASP A N 1
ATOM 2388 C CA . ASP A 1 307 ? 30.712 -20.734 -47.364 1.00 89.94 307 ASP A CA 1
ATOM 2389 C C . ASP A 1 307 ? 29.492 -21.652 -47.218 1.00 89.94 307 ASP A C 1
ATOM 2391 O O . ASP A 1 307 ? 28.705 -21.837 -48.142 1.00 89.94 307 ASP A O 1
ATOM 2395 N N . ILE A 1 308 ? 29.325 -22.253 -46.042 1.00 86.69 308 ILE A N 1
ATOM 2396 C CA . ILE A 1 308 ? 28.270 -23.239 -45.776 1.00 86.69 308 ILE A CA 1
ATOM 2397 C C . ILE A 1 308 ? 26.866 -22.628 -45.928 1.00 86.69 308 ILE A C 1
ATOM 2399 O O . ILE A 1 308 ? 25.922 -23.357 -46.254 1.00 86.69 308 ILE A O 1
ATOM 2403 N N . ILE A 1 309 ? 26.720 -21.320 -45.698 1.00 86.94 309 ILE A N 1
ATOM 2404 C CA . ILE A 1 309 ? 25.426 -20.638 -45.687 1.00 86.94 309 ILE A CA 1
ATOM 2405 C C . ILE A 1 309 ? 25.018 -20.288 -47.117 1.00 86.94 309 ILE A C 1
ATOM 2407 O O . ILE A 1 309 ? 24.050 -20.860 -47.627 1.00 86.94 309 ILE A O 1
ATOM 2411 N N . SER A 1 310 ? 25.774 -19.410 -47.784 1.00 89.81 310 SER A N 1
ATOM 2412 C CA . SER A 1 310 ? 25.403 -18.901 -49.111 1.00 89.81 310 SER A CA 1
ATOM 2413 C C . SER A 1 310 ? 25.484 -19.978 -50.194 1.00 89.81 310 SER A C 1
ATOM 2415 O O . SER A 1 310 ? 24.672 -20.002 -51.117 1.00 89.81 310 SER A O 1
ATOM 2417 N N . ARG A 1 311 ? 26.369 -20.976 -50.058 1.00 91.88 311 ARG A N 1
ATOM 2418 C CA . ARG A 1 311 ? 26.467 -22.099 -51.004 1.00 91.88 311 ARG A CA 1
ATOM 2419 C C . ARG A 1 311 ? 25.142 -22.814 -51.240 1.00 91.88 311 ARG A C 1
ATOM 2421 O O . ARG A 1 311 ? 24.869 -23.233 -52.360 1.00 91.88 311 ARG A O 1
ATOM 2428 N N . ARG A 1 312 ? 24.295 -22.955 -50.215 1.00 89.94 312 ARG A N 1
ATOM 2429 C CA . ARG A 1 312 ? 22.996 -23.648 -50.336 1.00 89.94 312 ARG A CA 1
ATOM 2430 C C . ARG A 1 312 ? 22.039 -22.921 -51.285 1.00 89.94 312 ARG A C 1
ATOM 2432 O O . ARG A 1 312 ? 21.227 -23.574 -51.938 1.00 89.94 312 ARG A O 1
ATOM 2439 N N . THR A 1 313 ? 22.176 -21.603 -51.396 1.00 89.19 313 THR A N 1
ATOM 2440 C CA . THR A 1 313 ? 21.381 -20.719 -52.257 1.00 89.19 313 THR A CA 1
ATOM 2441 C C . THR A 1 313 ? 22.141 -20.276 -53.509 1.00 89.19 313 THR A C 1
ATOM 2443 O O . THR A 1 313 ? 21.704 -19.365 -54.192 1.00 89.19 313 THR A O 1
ATOM 2446 N N . GLY A 1 314 ? 23.250 -20.934 -53.874 1.00 89.56 314 GLY A N 1
ATOM 2447 C CA . GLY A 1 314 ? 24.019 -20.548 -55.066 1.00 89.56 314 GLY A CA 1
ATOM 2448 C C . GLY A 1 314 ? 24.908 -19.317 -54.868 1.00 89.56 314 GLY A C 1
ATOM 2449 O O . GLY A 1 314 ? 25.250 -18.646 -55.834 1.00 89.56 314 GLY A O 1
ATOM 2450 N N . GLY A 1 315 ? 25.296 -19.036 -53.627 1.00 90.38 315 GLY A N 1
ATOM 2451 C CA . GLY A 1 315 ? 26.172 -17.928 -53.256 1.00 90.38 315 GLY A CA 1
ATOM 2452 C C . GLY A 1 315 ? 25.430 -16.6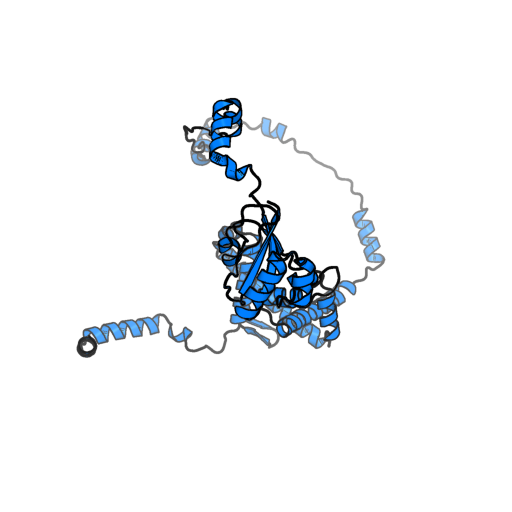50 -52.870 1.00 90.38 315 GLY A C 1
ATOM 2453 O O . GLY A 1 315 ? 26.085 -15.661 -52.574 1.00 90.38 315 GLY A O 1
ATOM 2454 N N . GLU A 1 316 ? 24.095 -16.630 -52.859 1.00 92.56 316 GLU A N 1
ATOM 2455 C CA . GLU A 1 316 ? 23.313 -15.410 -52.614 1.00 92.56 316 GLU A CA 1
ATOM 2456 C C . GLU A 1 316 ? 23.477 -14.848 -51.194 1.00 92.56 316 GLU A C 1
ATOM 2458 O O . GLU A 1 316 ? 23.276 -15.557 -50.206 1.00 92.56 316 GLU A O 1
ATOM 2463 N N . LEU A 1 317 ? 23.779 -13.547 -51.113 1.00 88.88 317 LEU A N 1
ATOM 2464 C CA . LEU A 1 317 ? 23.831 -12.766 -49.871 1.00 88.88 317 LEU A CA 1
ATOM 2465 C C . LEU A 1 317 ? 22.587 -11.883 -49.674 1.00 88.88 317 LEU A C 1
ATOM 2467 O O . LEU A 1 317 ? 22.312 -11.448 -48.559 1.00 88.88 317 LEU A O 1
ATOM 2471 N N . GLY A 1 318 ? 21.815 -11.647 -50.740 1.00 87.12 318 GLY A N 1
ATOM 2472 C CA . GLY A 1 318 ? 20.635 -10.784 -50.722 1.00 87.12 318 GLY A CA 1
ATOM 2473 C C . GLY A 1 318 ? 20.970 -9.296 -50.853 1.00 87.12 318 GLY A C 1
ATOM 2474 O O . GLY A 1 318 ? 22.087 -8.926 -51.211 1.00 87.12 318 GLY A O 1
ATOM 2475 N N . TRP A 1 319 ? 19.968 -8.447 -50.607 1.00 89.06 319 TRP A N 1
ATOM 2476 C CA . TRP A 1 319 ? 20.079 -6.987 -50.686 1.00 89.06 319 TRP A CA 1
ATOM 2477 C C . TRP A 1 319 ? 20.808 -6.426 -49.468 1.00 89.06 319 TRP A C 1
ATOM 2479 O O . TRP A 1 319 ? 20.317 -6.547 -48.346 1.00 89.06 319 TRP A O 1
ATOM 2489 N N . LEU A 1 320 ? 21.948 -5.783 -49.703 1.00 88.44 320 LEU A N 1
ATOM 2490 C CA . LEU A 1 320 ? 22.777 -5.175 -48.671 1.00 88.44 320 LEU A CA 1
ATOM 2491 C C . LEU A 1 320 ? 22.819 -3.659 -48.844 1.00 88.44 320 LEU A C 1
ATOM 2493 O O . LEU A 1 320 ? 22.912 -3.145 -49.959 1.00 88.44 320 LEU A O 1
ATOM 2497 N N . GLU A 1 321 ? 22.766 -2.948 -47.724 1.00 86.50 321 GLU A N 1
ATOM 2498 C CA . GLU A 1 321 ? 22.973 -1.500 -47.682 1.00 86.50 321 GLU A CA 1
ATOM 2499 C C . GLU A 1 321 ? 24.475 -1.188 -47.612 1.00 86.50 321 GLU A C 1
ATOM 2501 O O . GLU A 1 321 ? 25.254 -2.034 -47.158 1.00 86.50 321 GLU A O 1
ATOM 2506 N N . PRO A 1 322 ? 24.922 0.020 -47.996 1.00 82.06 322 PRO A N 1
ATOM 2507 C CA . PRO A 1 322 ? 26.336 0.380 -47.956 1.00 82.06 322 PRO A CA 1
ATOM 2508 C C . PRO A 1 322 ? 26.934 0.225 -46.551 1.00 82.06 322 PRO A C 1
ATOM 2510 O O . PRO A 1 322 ? 28.071 -0.221 -46.414 1.00 82.06 322 PRO A O 1
ATOM 2513 N N . GLU A 1 323 ? 26.151 0.499 -45.506 1.00 80.62 323 GLU A N 1
ATOM 2514 C CA . GLU A 1 323 ? 26.582 0.392 -44.105 1.00 80.62 323 GLU A CA 1
ATOM 2515 C C . GLU A 1 323 ? 26.709 -1.056 -43.612 1.00 80.62 323 GLU A C 1
ATOM 2517 O O . GLU A 1 323 ? 27.510 -1.345 -42.727 1.00 80.62 323 GLU A O 1
ATOM 2522 N N . THR A 1 324 ? 25.943 -1.984 -44.191 1.00 81.62 324 THR A N 1
ATOM 2523 C CA . THR A 1 324 ? 25.934 -3.407 -43.803 1.00 81.62 324 THR A CA 1
ATOM 2524 C C . THR A 1 324 ? 26.736 -4.294 -44.757 1.00 81.62 324 THR A C 1
ATOM 2526 O O . THR A 1 324 ? 26.959 -5.470 -44.474 1.00 81.62 324 THR A O 1
ATOM 2529 N N . THR A 1 325 ? 27.210 -3.736 -45.875 1.00 86.69 325 THR A N 1
ATOM 2530 C CA . THR A 1 325 ? 28.074 -4.429 -46.834 1.00 86.69 325 THR A CA 1
ATOM 2531 C C . THR A 1 325 ? 29.504 -4.499 -46.296 1.00 86.69 325 THR A C 1
ATOM 2533 O O . THR A 1 325 ? 30.123 -3.465 -46.033 1.00 86.69 325 THR A O 1
ATOM 2536 N N . ALA A 1 326 ? 30.040 -5.715 -46.169 1.00 86.38 326 ALA A N 1
ATOM 2537 C CA . ALA A 1 326 ? 31.414 -5.954 -45.728 1.00 86.38 326 ALA A CA 1
ATOM 2538 C C . ALA A 1 326 ? 32.443 -5.272 -46.650 1.00 86.38 326 ALA A C 1
ATOM 2540 O O . ALA A 1 326 ? 32.244 -5.186 -47.867 1.00 86.38 326 ALA A O 1
ATOM 2541 N N . ASP A 1 327 ? 33.560 -4.810 -46.085 1.00 86.50 327 ASP A N 1
ATOM 2542 C CA . ASP A 1 327 ? 34.571 -4.050 -46.828 1.00 86.50 327 ASP A CA 1
ATOM 2543 C C . ASP A 1 327 ? 35.187 -4.851 -47.980 1.00 86.50 327 ASP A C 1
ATOM 2545 O O . ASP A 1 327 ? 35.496 -4.284 -49.028 1.00 86.50 327 ASP A O 1
ATOM 2549 N N . GLU A 1 328 ? 35.300 -6.173 -47.850 1.00 86.19 328 GLU A N 1
ATOM 2550 C CA . GLU A 1 328 ? 35.810 -7.021 -48.931 1.00 86.19 328 GLU A CA 1
ATOM 2551 C C . GLU A 1 328 ? 34.863 -7.053 -50.141 1.00 86.19 328 GLU A C 1
ATOM 2553 O O . GLU A 1 328 ? 35.314 -7.084 -51.284 1.00 86.19 328 GLU A O 1
ATOM 2558 N N . LEU A 1 329 ? 33.547 -6.961 -49.927 1.00 85.25 329 LEU A N 1
ATOM 2559 C CA . LEU A 1 329 ? 32.578 -6.839 -51.023 1.00 85.25 329 LEU A CA 1
ATOM 2560 C C . LEU A 1 329 ? 32.642 -5.446 -51.665 1.00 85.25 329 LEU A C 1
ATOM 2562 O O . LEU A 1 329 ? 32.534 -5.327 -52.884 1.00 85.25 329 LEU A O 1
ATOM 2566 N N . LYS A 1 330 ? 32.881 -4.391 -50.873 1.00 84.31 330 LYS A N 1
ATOM 2567 C CA . LYS A 1 330 ? 33.071 -3.021 -51.388 1.00 84.31 330 LYS A CA 1
ATOM 2568 C C . LYS A 1 330 ? 34.324 -2.907 -52.260 1.00 84.31 330 LYS A C 1
ATOM 2570 O O . LYS A 1 330 ? 34.289 -2.245 -53.295 1.00 84.31 330 LYS A O 1
ATOM 2575 N N . GLN A 1 331 ? 35.409 -3.590 -51.888 1.00 82.25 331 GLN A N 1
ATOM 2576 C CA . GLN A 1 331 ? 36.667 -3.614 -52.649 1.00 82.25 331 GLN A CA 1
ATOM 2577 C C . GLN A 1 331 ? 36.525 -4.216 -54.052 1.00 82.25 331 GLN A C 1
ATOM 2579 O O . GLN A 1 331 ? 37.329 -3.906 -54.929 1.00 82.25 331 GLN A O 1
ATOM 2584 N N . ALA A 1 332 ? 35.492 -5.030 -54.295 1.00 83.81 332 ALA A N 1
ATOM 2585 C CA . ALA A 1 332 ? 35.193 -5.554 -55.623 1.00 83.81 332 ALA A CA 1
ATOM 2586 C C . ALA A 1 332 ? 34.747 -4.467 -56.625 1.00 83.81 332 ALA A C 1
ATOM 2588 O O . ALA A 1 332 ? 34.768 -4.724 -57.827 1.00 83.81 332 ALA A O 1
ATOM 2589 N N . ASN A 1 333 ? 34.352 -3.280 -56.138 1.00 84.12 333 ASN A N 1
ATOM 2590 C CA . ASN A 1 333 ? 33.950 -2.100 -56.912 1.00 84.12 333 ASN A CA 1
ATOM 2591 C C . ASN A 1 333 ? 32.996 -2.412 -58.082 1.00 84.12 333 ASN A C 1
ATOM 2593 O O . ASN A 1 333 ? 33.192 -1.957 -59.209 1.00 84.12 333 ASN A O 1
ATOM 2597 N N . LEU A 1 334 ? 31.978 -3.235 -57.811 1.00 88.19 334 LEU A N 1
ATOM 2598 C CA . LEU A 1 334 ? 30.989 -3.643 -58.803 1.00 88.19 334 LEU A CA 1
ATOM 2599 C C . LEU A 1 334 ? 29.911 -2.559 -58.959 1.00 88.19 334 LEU A C 1
ATOM 2601 O O . LEU A 1 334 ? 29.301 -2.099 -57.984 1.00 88.19 334 LEU A O 1
ATOM 2605 N N . THR A 1 335 ? 29.672 -2.161 -60.202 1.00 86.12 335 THR A N 1
ATOM 2606 C CA . THR A 1 335 ? 28.773 -1.067 -60.589 1.00 86.12 335 THR A CA 1
ATOM 2607 C C . THR A 1 335 ? 27.727 -1.487 -61.614 1.00 86.12 335 THR A C 1
ATOM 2609 O O . THR A 1 335 ? 26.784 -0.737 -61.835 1.00 86.12 335 THR A O 1
ATOM 2612 N N . GLU A 1 336 ? 27.862 -2.663 -62.234 1.00 87.50 336 GLU A N 1
ATOM 2613 C CA . GLU A 1 336 ? 26.940 -3.135 -63.270 1.00 87.50 336 GLU A CA 1
ATOM 2614 C C . GLU A 1 336 ? 26.269 -4.466 -62.911 1.00 87.50 336 GLU A C 1
ATOM 2616 O O . GLU A 1 336 ? 26.876 -5.380 -62.344 1.00 87.50 336 GLU A O 1
ATOM 2621 N N . LYS A 1 337 ? 24.995 -4.601 -63.293 1.00 89.88 337 LYS A N 1
ATOM 2622 C CA . LYS A 1 337 ? 24.236 -5.843 -63.132 1.00 89.88 337 LYS A CA 1
ATOM 2623 C C . LYS A 1 337 ? 24.915 -6.993 -63.876 1.00 89.88 337 LYS A C 1
ATOM 2625 O O . LYS A 1 337 ? 25.138 -6.936 -65.079 1.00 89.88 337 LYS A O 1
ATOM 2630 N N . GLY A 1 338 ? 25.186 -8.074 -63.155 1.00 86.44 338 GLY A N 1
ATOM 2631 C CA . GLY A 1 338 ? 25.864 -9.266 -63.653 1.00 86.44 338 GLY A CA 1
ATOM 2632 C C . GLY A 1 338 ? 27.390 -9.196 -63.610 1.00 86.44 338 GLY A C 1
ATOM 2633 O O . GLY A 1 338 ? 28.026 -10.194 -63.950 1.00 86.44 338 GLY A O 1
ATOM 2634 N N . GLN A 1 339 ? 27.981 -8.076 -63.182 1.00 91.81 339 GLN A N 1
ATOM 2635 C CA . GLN A 1 339 ? 29.430 -7.907 -63.135 1.00 91.81 339 GLN A CA 1
ATOM 2636 C C . GLN A 1 339 ? 30.069 -8.867 -62.125 1.00 91.81 339 GLN A C 1
ATOM 2638 O O . GLN A 1 339 ? 29.581 -9.034 -61.005 1.00 91.81 339 GLN A O 1
ATOM 2643 N N . LEU A 1 340 ? 31.178 -9.481 -62.537 1.00 91.38 340 LEU A N 1
ATOM 2644 C CA . LEU A 1 340 ? 32.003 -10.365 -61.719 1.00 91.38 340 LEU A CA 1
ATOM 2645 C C . LEU A 1 340 ? 33.254 -9.627 -61.245 1.00 91.38 340 LEU A C 1
ATOM 2647 O O . LEU A 1 340 ? 33.893 -8.913 -62.020 1.00 91.38 340 LEU A O 1
ATOM 2651 N N . SER A 1 341 ? 33.630 -9.836 -59.989 1.00 92.62 341 SER A N 1
ATOM 2652 C CA . SER A 1 341 ? 34.884 -9.340 -59.435 1.00 92.62 341 SER A CA 1
ATOM 2653 C C . SER A 1 341 ? 36.071 -10.195 -59.880 1.00 92.62 341 SER A C 1
ATOM 2655 O O . SER A 1 341 ? 35.926 -11.342 -60.309 1.00 92.62 341 SER A O 1
ATOM 2657 N N . GLY A 1 342 ? 37.279 -9.659 -59.700 1.00 90.88 342 GLY A N 1
ATOM 2658 C CA . GLY A 1 342 ? 38.472 -10.496 -59.581 1.00 90.88 342 GLY A CA 1
ATOM 2659 C C . GLY A 1 342 ? 38.453 -11.323 -58.290 1.00 90.88 342 GLY A C 1
ATOM 2660 O O . GLY A 1 342 ? 37.499 -11.268 -57.512 1.00 90.88 342 GLY A O 1
ATOM 2661 N N . VAL A 1 343 ? 39.529 -12.065 -58.038 1.00 91.56 343 VAL A N 1
ATOM 2662 C CA . VAL A 1 343 ? 39.713 -12.744 -56.753 1.00 91.56 343 VAL A CA 1
ATOM 2663 C C . VAL A 1 343 ? 39.989 -11.695 -55.671 1.00 91.56 343 VAL A C 1
ATOM 2665 O O . VAL A 1 343 ? 40.995 -10.991 -55.725 1.00 91.56 343 VAL A O 1
ATOM 2668 N N . VAL A 1 344 ? 39.097 -11.594 -54.689 1.00 91.56 344 VAL A N 1
ATOM 2669 C CA . VAL A 1 344 ? 39.221 -10.686 -53.545 1.00 91.56 344 VAL A CA 1
ATOM 2670 C C . VAL A 1 344 ? 39.709 -11.470 -52.332 1.00 91.56 344 VAL A C 1
ATOM 2672 O O . VAL A 1 344 ? 39.118 -12.477 -51.946 1.00 91.56 344 VAL A O 1
ATOM 2675 N N . LYS A 1 345 ? 40.790 -11.015 -51.701 1.00 90.12 345 LYS A N 1
ATOM 2676 C CA . LYS A 1 345 ? 41.279 -11.612 -50.455 1.00 90.12 345 LYS A CA 1
ATOM 2677 C C . LYS A 1 345 ? 40.415 -11.143 -49.282 1.00 90.12 345 LYS A C 1
ATOM 2679 O O . LYS A 1 345 ? 40.256 -9.945 -49.085 1.00 90.12 345 LYS A O 1
ATOM 2684 N N . SER A 1 346 ? 39.915 -12.078 -48.481 1.00 87.75 346 SER A N 1
ATOM 2685 C CA . SER A 1 346 ? 39.113 -11.813 -47.283 1.00 87.75 346 SER A CA 1
ATOM 2686 C C . SER A 1 346 ? 39.676 -12.538 -46.062 1.00 87.75 346 SER A C 1
ATOM 2688 O O . SER A 1 346 ? 40.482 -13.465 -46.167 1.00 87.75 346 SER A O 1
ATOM 2690 N N . SER A 1 347 ? 39.233 -12.114 -44.879 1.00 84.94 347 SER A N 1
ATOM 2691 C CA . SER A 1 347 ? 39.506 -12.776 -43.600 1.00 84.94 347 SER A CA 1
ATOM 2692 C C . SER A 1 347 ? 39.124 -14.265 -43.583 1.00 84.94 347 SER A C 1
ATOM 2694 O O . SER A 1 347 ? 39.728 -15.043 -42.846 1.00 84.94 347 SER A O 1
ATOM 2696 N N . VAL A 1 348 ? 38.169 -14.677 -44.424 1.00 83.69 348 VAL A N 1
ATOM 2697 C CA . VAL A 1 348 ? 37.657 -16.056 -44.497 1.00 83.69 348 VAL A CA 1
ATOM 2698 C C . VAL A 1 348 ? 38.179 -16.859 -45.699 1.00 83.69 348 VAL A C 1
ATOM 2700 O O . VAL A 1 348 ? 37.752 -17.995 -45.914 1.00 83.69 348 VAL A O 1
ATOM 2703 N N . GLY A 1 349 ? 39.114 -16.312 -46.481 1.00 88.81 349 GLY A N 1
ATOM 2704 C CA . GLY A 1 349 ? 39.697 -16.974 -47.652 1.00 88.81 349 GLY A CA 1
ATOM 2705 C C . GLY A 1 349 ? 39.725 -16.063 -48.875 1.00 88.81 349 GLY A C 1
ATOM 2706 O O . GLY A 1 349 ? 40.047 -14.882 -48.775 1.00 88.81 349 GLY A O 1
ATOM 2707 N N . PHE A 1 350 ? 39.390 -16.611 -50.038 1.00 93.31 350 PHE A N 1
ATOM 2708 C CA . PHE A 1 350 ? 39.357 -15.886 -51.306 1.00 93.31 350 PHE A CA 1
ATOM 2709 C C . PHE A 1 350 ? 37.936 -15.871 -51.857 1.00 93.31 350 PHE A C 1
ATOM 2711 O O . PHE A 1 350 ? 37.285 -16.912 -51.920 1.00 93.31 350 PHE A O 1
ATOM 2718 N N . LEU A 1 351 ? 37.453 -14.690 -52.226 1.00 93.69 351 LEU A N 1
ATOM 2719 C CA . LEU A 1 351 ? 36.083 -14.451 -52.657 1.00 93.69 351 LEU A CA 1
ATOM 2720 C C . LEU A 1 351 ? 36.048 -14.095 -54.142 1.00 93.69 351 LEU A C 1
ATOM 2722 O O . LEU A 1 351 ? 36.847 -13.291 -54.618 1.00 93.69 351 LEU A O 1
ATOM 2726 N N . ILE A 1 352 ? 35.076 -14.649 -54.856 1.00 93.31 352 ILE A N 1
ATOM 2727 C CA . ILE A 1 352 ? 34.624 -14.132 -56.149 1.00 93.31 352 ILE A CA 1
ATOM 2728 C C . ILE A 1 352 ? 33.218 -13.600 -55.931 1.00 93.31 352 ILE A C 1
ATOM 2730 O O . ILE A 1 352 ? 32.356 -14.330 -55.446 1.00 93.31 352 ILE A O 1
ATOM 2734 N N . VAL A 1 353 ? 32.992 -12.339 -56.271 1.00 93.94 353 VAL A N 1
ATOM 2735 C CA . VAL A 1 353 ? 31.747 -11.619 -56.016 1.00 93.94 353 VAL A CA 1
ATOM 2736 C C . VAL A 1 353 ? 31.054 -11.341 -57.340 1.00 93.94 353 VAL A C 1
ATOM 2738 O O . VAL A 1 353 ? 31.691 -10.955 -58.318 1.00 93.94 353 VAL A O 1
ATOM 2741 N N . ARG A 1 354 ? 29.737 -11.509 -57.372 1.00 93.38 354 ARG A N 1
ATOM 2742 C CA . ARG A 1 354 ? 28.872 -11.108 -58.477 1.00 93.38 354 ARG A CA 1
ATOM 2743 C C . ARG A 1 354 ? 27.856 -10.091 -57.982 1.00 93.38 354 ARG A C 1
ATOM 2745 O O . ARG A 1 354 ? 27.243 -10.307 -56.938 1.00 93.38 354 ARG A O 1
ATOM 2752 N N . LEU A 1 355 ? 27.652 -9.019 -58.740 1.00 92.88 355 LEU A N 1
ATOM 2753 C CA . LEU A 1 355 ? 26.564 -8.074 -58.505 1.00 92.88 355 LEU A CA 1
ATOM 2754 C C . LEU A 1 355 ? 25.328 -8.539 -59.277 1.00 92.88 355 LEU A C 1
ATOM 2756 O O . LEU A 1 355 ? 25.355 -8.641 -60.499 1.00 92.88 355 LEU A O 1
ATOM 2760 N N . ASN A 1 356 ? 24.252 -8.854 -58.570 1.00 90.12 356 ASN A N 1
ATOM 2761 C CA . ASN A 1 356 ? 23.006 -9.351 -59.147 1.00 90.12 356 ASN A CA 1
ATOM 2762 C C . ASN A 1 356 ? 22.041 -8.224 -59.523 1.00 90.12 356 ASN A C 1
ATOM 2764 O O . ASN A 1 356 ? 21.339 -8.369 -60.520 1.00 90.12 356 ASN A O 1
ATOM 2768 N N . ASP A 1 357 ? 21.981 -7.146 -58.729 1.00 88.19 357 ASP A N 1
ATOM 2769 C CA . ASP A 1 357 ? 21.120 -5.970 -58.957 1.00 88.19 357 ASP A CA 1
ATOM 2770 C C . ASP A 1 357 ? 21.513 -4.769 -58.063 1.00 88.19 357 ASP A C 1
ATOM 2772 O O . ASP A 1 357 ? 22.273 -4.956 -57.105 1.00 88.19 357 ASP A O 1
ATOM 2776 N N . ILE A 1 358 ? 20.993 -3.569 -58.378 1.00 84.19 358 ILE A N 1
ATOM 2777 C CA . ILE A 1 358 ? 21.180 -2.279 -57.665 1.00 84.19 358 ILE A CA 1
ATOM 2778 C C . ILE A 1 358 ? 19.819 -1.631 -57.388 1.00 84.19 358 ILE A C 1
ATOM 2780 O O . ILE A 1 358 ? 18.935 -1.773 -58.265 1.00 84.19 358 ILE A O 1
#

Organism: Serratia marcescens (NCBI:txid615)

Secondary structure (DSSP, 8-state):
-HHHHHHHTTSHHHHHHHHHHHHHHHHTTGGGGTS--TT-EEEEETTEEEEHHHHHHHHHHHHHHHHHHHTHHHHHHHT-HHHHHHHHHHHHHHHHHHHHHHHHHHHTT----HHHHHHHHHH-GGGEETTEE-HHHHHHHHHHTT--HHHHHHHHHHHHHHHHHHHHHHHT----HHHHHHHHHHHT-----------HHHHHTT----HHHHHHHHHH-GGGGPPPP----------HHHHHTT----HHHHHHHHHHTHHHHSPPP-EEEEEEEESSHHHHHHHHHHHHTT--HHHHHHHH---TTGGGGTSEEEEE-TTTS-HHHHHT---STTPBP-PEEETTEEEEEEEEE-

Mean predicted aligned error: 20.12 Å

Sequence (358 aa):
MMDNLRAAANHVVLKIILALIILSFVLTGVGNYLIGGSGDYAAKVNGQTIERAQLEQAFQSERSRMQQQLGDQFSALAGNEGYMQQMRRQVLSQLIDNMLLDQYAKKLGLAVSDDQIKDAIRKAPYFQTNGQFDNAKYLDLIGRMGYTADNFAQSMRQQLVNQQVIQAFGESGFVLPSESQAMAALVLQERDVRLATIDLKALQAKQSAGDDELKAYYDQNKNSFIAPEQVKVSYIPLDAASMQDKVKVSEEDISAYYDQHKSSYGQPERKNYSVIQLKTEAEANAALDELKKGADFAALAKEKSTDIISRRTGGELGWLEPETTADELKQANLTEKGQLSGVVKSSVGFLIVRLNDI

Solvent-accessible surface area (backbone atoms only — not comparable to full-atom values): 21093 Å² total; per-residue (Å²): 115,73,65,60,54,58,59,47,65,71,36,69,68,48,50,52,52,50,48,52,51,52,48,46,42,61,75,72,46,58,65,63,77,76,52,83,65,97,72,66,50,70,46,74,60,97,86,47,69,42,40,40,66,56,49,50,54,50,37,52,50,52,49,52,51,48,37,72,74,48,44,75,61,32,58,68,49,63,72,34,65,70,54,52,52,49,51,47,50,52,47,47,48,50,54,51,52,53,49,52,43,54,53,48,33,55,74,72,69,58,76,68,53,72,65,58,50,53,48,52,55,50,67,34,68,90,27,34,58,96,89,37,62,30,67,67,59,38,53,52,54,40,44,77,73,74,39,51,75,66,60,45,52,51,54,50,41,54,50,53,42,46,48,51,55,52,46,55,58,66,67,67,64,78,84,52,72,66,58,55,51,53,49,49,54,58,74,69,54,82,76,94,78,86,83,85,85,78,62,61,66,69,54,50,73,72,58,76,84,48,73,68,55,53,49,53,50,48,70,76,41,48,82,82,70,56,77,76,93,82,81,91,82,90,81,82,88,85,53,69,75,79,45,54,87,70,60,80,82,48,72,66,58,52,50,54,49,46,67,77,41,44,80,82,77,54,80,81,73,40,40,24,37,29,43,30,34,24,84,40,67,70,59,34,51,54,53,51,53,43,44,76,74,67,49,58,62,39,61,49,9,50,73,63,31,67,41,78,67,32,19,80,67,27,7,48,73,47,78,33,40,76,90,75,46,54,67,60,67,58,70,48,70,73,85,46,73,68,36,70,37,66,79,37,77,48,98,88,31,21,34,37,41,33,30,68,40,110

InterPro domains:
  IPR000297 Peptidyl-prolyl cis-trans isomerase, PpiC-type [PF13145] (249-358)
  IPR000297 Peptidyl-prolyl cis-trans isomerase, PpiC-type [PS50198] (268-357)
  IPR023058 Peptidyl-prolyl cis-trans isomerase, PpiC-type, conserved site [PS01096] (297-318)
  IPR027304 Trigger factor/SurA domain superfamily [SSF109998] (40-240)
  IPR046357 Peptidyl-prolyl cis-trans isomerase domain superfamily [G3DSA:3.10.50.40] (266-358)
  IPR052029 Periplasmic chaperone PpiD [PTHR47529] (1-358)

Foldseek 3Di:
DVVVVVVVVPDPVVVVVVVVVVVVCVVVPVVCVVPPDPPQFPDAAPNRTHGVVNLVVQLVVVLVVCCVVCPPNSVVQVVD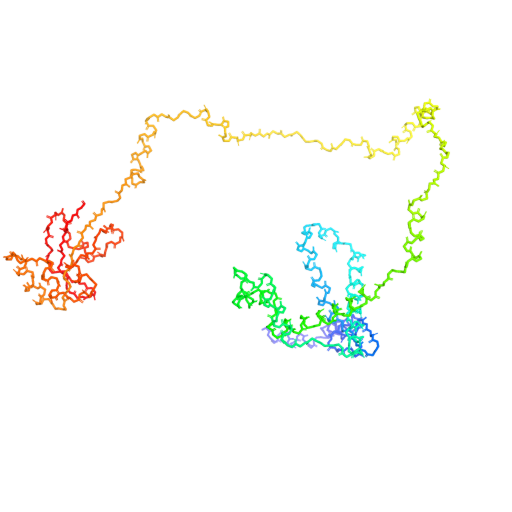PVSSVVSSVVSVVVVNVLVVLVVVLVVVVHFDDLVNLVVVQQCPVQQDDPSGGDVVSSCVVCVVVVDDPVRVSVVVRSVVSSVVVVCVVVVVDDDDPVNVVVVVCVVPDDDDDDDDDDPVVVVVVVDDQDPVNVVVVCVVPVVVVDDPDDDDDDDDDDDPVVCVVVDDQDPVNVVVVCVVVVVVVDDADWWKKFKAFAAAPVLQVVLVVCVVVPDDQLVSSLPGGPPPPCNVVSRTPGIGGPVRDDVQQVVQVDDDAQDWGHFTQDPRHTMIMGTHGD

Nearest PDB structures (foldseek):
  2kgj-assembly1_A  TM=9.123E-01  e=3.319E-11  Escherichia coli K-12
  6xd8-assembly2_B  TM=9.256E-01  e=3.032E-08  Bacillus anthracis str. Sterne
  2m08-assembly1_A  TM=8.466E-01  e=1.436E-07  Nitrosopumilus maritimus SCM1
  6vj4-assembly1_A-2  TM=5.251E-01  e=1.667E-08  Bacillus anthracis
  5htf-assembly1_A  TM=4.204E-01  e=1.165E-08  Listeria monocytogenes EGD-e

pLDDT: mean 87.35, std 10.31, range [44.0, 97.62]